Protein AF-A0AAV7T4M0-F1 (afdb_monomer_lite)

Sequence (212 aa):
MSLTGSQTGDFDLVQLDTYTVKQLRGFCRALRVPTQGASRKEDFQVALRAWAEAHLEDDEEEEPGNGTSEEFSLSVDGVTTAIVPPSRPGSSVSMQSLTAEERREEREFQLQMAKLKIEAQQEERRAEREAKQAEAERAAKQIEAERTAKQIQAEAERAAKQAEAERAAKQVEAERALAEKKLLLAHELSLKELEIKARQSESSNNGGSIQT

Foldseek 3Di:
DDPPDPPPPPPPLVVLVVDDQVVLVVVCVVLVQDQVPPDDSVSSNVSVVVSCVVPVVPPPDDDPDDDDDDDPPDDDDDDDDDDDDPDDDDDPPPPPPPDPVNVVVVVVVVVVVVVVVVVVVVVVVVVVVVVVVVVVVVVVVVVVVVVVVVVVVVVVVVVVVVVVVVVVVVVVVVVVVVVVVVVVVVVVVVVVVVVVVVVVVVVVVVVPPPDD

Organism: Pleurodeles waltl (NCBI:txid8319)

pLDDT: mean 78.82, std 19.96, range [33.22, 98.12]

Structure (mmCIF, N/CA/C/O backbone):
data_AF-A0AAV7T4M0-F1
#
_entry.id   AF-A0AAV7T4M0-F1
#
loop_
_atom_site.group_PDB
_atom_site.id
_atom_site.type_symbol
_atom_site.label_atom_id
_atom_site.label_alt_id
_atom_site.label_comp_id
_atom_site.label_asym_id
_atom_site.label_entity_id
_atom_site.label_seq_id
_atom_site.pdbx_PDB_ins_code
_atom_site.Cartn_x
_atom_site.Cartn_y
_atom_site.Cartn_z
_atom_site.occupancy
_atom_site.B_iso_or_equiv
_atom_site.auth_seq_id
_atom_site.auth_comp_id
_atom_site.auth_asym_id
_atom_site.auth_atom_id
_atom_site.pdbx_PDB_model_num
ATOM 1 N N . MET A 1 1 ? -18.179 2.074 -33.645 1.00 35.22 1 MET A N 1
ATOM 2 C CA . MET A 1 1 ? -17.075 2.609 -32.820 1.00 35.22 1 MET A CA 1
ATOM 3 C C . MET A 1 1 ? -15.837 1.801 -33.150 1.00 35.22 1 MET A C 1
ATOM 5 O O . MET A 1 1 ? -15.688 0.695 -32.649 1.00 35.22 1 MET A O 1
ATOM 9 N N . SER A 1 2 ? -15.034 2.305 -34.081 1.00 33.22 2 SER A N 1
ATOM 10 C CA . SER A 1 2 ? -13.808 1.651 -34.536 1.00 33.22 2 SER A CA 1
ATOM 11 C C . SER A 1 2 ? -12.652 2.185 -33.700 1.00 33.22 2 SER A C 1
ATOM 13 O O . SER A 1 2 ? -12.367 3.377 -33.747 1.00 33.22 2 SER A O 1
ATOM 15 N N . LEU A 1 3 ? -12.033 1.321 -32.897 1.00 35.25 3 LEU A N 1
ATOM 16 C CA . LEU A 1 3 ? -10.793 1.617 -32.183 1.00 35.25 3 LEU A CA 1
ATOM 17 C C . LEU A 1 3 ? -9.643 1.024 -32.997 1.00 35.25 3 LEU A C 1
ATOM 19 O O . LEU A 1 3 ? -9.209 -0.096 -32.753 1.00 35.25 3 LEU A O 1
ATOM 23 N N . THR A 1 4 ? -9.187 1.764 -34.003 1.00 47.88 4 THR A N 1
ATOM 24 C CA . THR A 1 4 ? -7.896 1.531 -34.657 1.00 47.88 4 THR A CA 1
ATOM 25 C C . THR A 1 4 ? -6.864 2.384 -33.934 1.00 47.88 4 THR A C 1
ATOM 27 O O . THR A 1 4 ? -6.581 3.513 -34.326 1.00 47.88 4 THR A O 1
ATOM 30 N N . GLY A 1 5 ? -6.372 1.866 -32.815 1.00 36.47 5 GLY A N 1
ATOM 31 C CA . GLY A 1 5 ? -5.201 2.391 -32.131 1.00 36.47 5 GLY A CA 1
ATOM 32 C C . GLY A 1 5 ? -4.206 1.254 -32.010 1.00 36.47 5 GLY A C 1
ATOM 33 O O . GLY A 1 5 ? -4.361 0.408 -31.133 1.00 36.47 5 GLY A O 1
ATOM 34 N N . SER A 1 6 ? -3.231 1.214 -32.917 1.00 43.06 6 SER A N 1
ATOM 35 C CA . SER A 1 6 ? -2.035 0.381 -32.802 1.00 43.06 6 SER A CA 1
ATOM 36 C C . SER A 1 6 ? -1.255 0.832 -31.572 1.00 43.06 6 SER A C 1
ATOM 38 O O . SER A 1 6 ? -0.371 1.678 -31.645 1.00 43.06 6 SER A O 1
ATOM 40 N N . GLN A 1 7 ? -1.648 0.309 -30.419 1.00 42.09 7 GLN A N 1
ATOM 41 C CA . GLN A 1 7 ? -0.919 0.418 -29.170 1.00 42.09 7 GLN A CA 1
ATOM 42 C C . GLN A 1 7 ? -0.436 -0.988 -28.824 1.00 42.09 7 GLN A C 1
ATOM 44 O O . GLN A 1 7 ? -0.859 -1.598 -27.848 1.00 42.09 7 GLN A O 1
ATOM 49 N N . THR A 1 8 ? 0.444 -1.526 -29.666 1.00 44.22 8 THR A N 1
ATOM 50 C CA . THR A 1 8 ? 1.374 -2.589 -29.277 1.00 44.22 8 THR A CA 1
ATOM 51 C C . THR A 1 8 ? 2.427 -1.949 -28.374 1.00 44.22 8 THR A C 1
ATOM 53 O O . THR A 1 8 ? 3.575 -1.767 -28.761 1.00 44.22 8 THR A O 1
ATOM 56 N N . GLY A 1 9 ? 1.993 -1.477 -27.201 1.00 45.03 9 GLY A N 1
ATOM 57 C CA . GLY A 1 9 ? 2.916 -1.251 -26.098 1.00 45.03 9 GLY A CA 1
ATOM 58 C C . GLY A 1 9 ? 3.471 -2.612 -25.711 1.00 45.03 9 GLY A C 1
ATOM 59 O O . GLY A 1 9 ? 2.688 -3.563 -25.658 1.00 45.03 9 GLY A O 1
ATOM 60 N N . ASP A 1 10 ? 4.790 -2.686 -25.528 1.00 49.88 10 ASP A N 1
ATOM 61 C CA . ASP A 1 10 ? 5.530 -3.877 -25.107 1.00 49.88 10 ASP A CA 1
ATOM 62 C C . ASP A 1 10 ? 4.682 -4.729 -24.161 1.00 49.88 10 ASP A C 1
ATOM 64 O O . ASP A 1 10 ? 4.385 -4.347 -23.024 1.00 49.88 10 ASP A O 1
ATOM 68 N N . PHE A 1 11 ? 4.199 -5.854 -24.686 1.00 57.28 11 PHE A N 1
ATOM 69 C CA . PHE A 1 11 ? 3.394 -6.791 -23.928 1.00 57.28 11 PHE A CA 1
ATOM 70 C C . PHE A 1 11 ? 4.342 -7.571 -23.028 1.00 57.28 11 PHE A C 1
ATOM 72 O O . PHE A 1 11 ? 4.863 -8.621 -23.394 1.00 57.28 11 PHE A O 1
ATOM 79 N N . ASP A 1 12 ? 4.615 -6.997 -21.862 1.00 65.00 12 ASP A N 1
ATOM 80 C CA . ASP A 1 12 ? 5.585 -7.543 -20.931 1.00 65.00 12 ASP A CA 1
ATOM 81 C C . ASP A 1 12 ? 4.972 -8.752 -20.206 1.00 65.00 12 ASP A C 1
ATOM 83 O O . ASP A 1 12 ? 4.185 -8.621 -19.259 1.00 65.00 12 ASP A O 1
ATOM 87 N N . LEU A 1 13 ? 5.305 -9.956 -20.683 1.00 64.31 13 LEU A N 1
ATOM 88 C CA . LEU A 1 13 ? 4.818 -11.243 -20.157 1.00 64.31 13 LEU A CA 1
ATOM 89 C C . LEU A 1 13 ? 5.116 -11.425 -18.658 1.00 64.31 13 LEU A C 1
ATOM 91 O O . LEU A 1 13 ? 4.448 -12.205 -17.974 1.00 64.31 13 LEU A O 1
ATOM 95 N N . VAL A 1 14 ? 6.082 -10.665 -18.136 1.00 63.12 14 VAL A N 1
ATOM 96 C CA . VAL A 1 14 ? 6.500 -10.650 -16.729 1.00 63.12 14 VAL A CA 1
ATOM 97 C C . VAL A 1 14 ? 5.461 -9.970 -15.822 1.00 63.12 14 VAL A C 1
ATOM 99 O O . VAL A 1 14 ? 5.405 -10.259 -14.630 1.00 63.12 14 VAL A O 1
ATOM 102 N N . GLN A 1 15 ? 4.582 -9.116 -16.362 1.00 78.44 15 GLN A N 1
ATOM 103 C CA . GLN A 1 15 ? 3.611 -8.341 -15.575 1.00 78.44 15 GLN A CA 1
ATOM 104 C C . GLN A 1 15 ? 2.153 -8.796 -15.729 1.00 78.44 15 GLN A C 1
ATOM 106 O O . GLN A 1 15 ? 1.236 -8.057 -15.376 1.00 78.44 15 GLN A O 1
ATOM 111 N N . LEU A 1 16 ? 1.889 -10.019 -16.199 1.00 80.88 16 LEU A N 1
ATOM 112 C CA . LEU A 1 16 ? 0.518 -10.532 -16.366 1.00 80.88 16 LEU A CA 1
ATOM 113 C C . LEU A 1 16 ? -0.344 -10.440 -15.085 1.00 80.88 16 LEU A C 1
ATOM 115 O O . LEU A 1 16 ? -1.573 -10.354 -15.166 1.00 80.88 16 LEU A O 1
ATOM 119 N N . ASP A 1 17 ? 0.281 -10.411 -13.906 1.00 83.00 17 ASP A N 1
ATOM 120 C CA . ASP A 1 17 ? -0.376 -10.297 -12.598 1.00 83.00 17 ASP A CA 1
ATOM 121 C C . ASP A 1 17 ? -0.909 -8.902 -12.268 1.00 83.00 17 ASP A C 1
ATOM 123 O O . ASP A 1 17 ? -1.800 -8.775 -11.424 1.00 83.00 17 ASP A O 1
ATOM 127 N N . THR A 1 18 ? -0.458 -7.851 -12.947 1.00 87.19 18 THR A N 1
ATOM 128 C CA . THR A 1 18 ? -0.942 -6.481 -12.704 1.00 87.19 18 THR A CA 1
ATOM 129 C C . THR A 1 18 ? -2.200 -6.158 -13.513 1.00 87.19 18 THR A C 1
ATOM 131 O O . THR A 1 18 ? -2.959 -5.255 -13.155 1.00 87.19 18 THR A O 1
ATOM 134 N N . TYR A 1 19 ? -2.482 -6.937 -14.561 1.00 86.69 19 TYR A N 1
ATOM 135 C CA . TYR A 1 19 ? -3.609 -6.705 -15.457 1.00 86.69 19 TYR A CA 1
ATOM 136 C C . TYR A 1 19 ? -4.940 -7.221 -14.901 1.00 86.69 19 TYR A C 1
ATOM 138 O O . TYR A 1 19 ? -5.046 -8.255 -14.236 1.00 86.69 19 TYR A O 1
ATOM 146 N N . THR A 1 20 ? -6.009 -6.493 -15.217 1.00 91.06 20 THR A N 1
ATOM 147 C CA . THR A 1 20 ? -7.384 -6.906 -14.913 1.00 91.06 20 THR A CA 1
ATOM 148 C C . THR A 1 20 ? -7.868 -7.986 -15.885 1.00 91.06 20 THR A C 1
ATOM 150 O O . THR A 1 20 ? -7.432 -8.051 -17.033 1.00 91.06 20 THR A O 1
ATOM 153 N N . VAL A 1 21 ? -8.868 -8.781 -15.482 1.00 89.75 21 VAL A N 1
ATOM 154 C CA . VAL A 1 21 ? -9.499 -9.804 -16.348 1.00 89.75 21 VAL A CA 1
ATOM 155 C C . VAL A 1 21 ? -10.004 -9.210 -17.672 1.00 89.75 21 VAL A C 1
ATOM 157 O O . VAL A 1 21 ? -9.933 -9.852 -18.717 1.00 89.75 21 VAL A O 1
ATOM 160 N N . LYS A 1 22 ? -10.495 -7.963 -17.656 1.00 89.75 22 LYS A N 1
ATOM 161 C CA . LYS A 1 22 ? -10.980 -7.270 -18.858 1.00 89.75 22 LYS A CA 1
ATOM 162 C C . LYS A 1 22 ? -9.843 -6.947 -19.834 1.00 89.75 22 LYS A C 1
ATOM 164 O O . LYS A 1 22 ? -10.037 -7.101 -21.037 1.00 89.75 22 LYS A O 1
ATOM 169 N N . GLN A 1 23 ? -8.687 -6.525 -19.319 1.00 89.69 23 GLN A N 1
ATOM 170 C CA . GLN A 1 23 ? -7.486 -6.268 -20.119 1.00 89.69 23 GLN A CA 1
ATOM 171 C C . GLN A 1 23 ? -6.925 -7.574 -20.684 1.00 89.69 23 GLN A C 1
ATOM 173 O O . GLN A 1 23 ? -6.764 -7.674 -21.894 1.00 89.69 23 GLN A O 1
ATOM 178 N N . LEU A 1 24 ? -6.754 -8.601 -19.844 1.00 91.81 24 LEU A N 1
ATOM 179 C CA . LEU A 1 24 ? -6.282 -9.928 -20.264 1.00 91.81 24 LEU A CA 1
ATOM 180 C C . LEU A 1 24 ? -7.163 -10.529 -21.366 1.00 91.81 24 LEU A C 1
ATOM 182 O O . LEU A 1 24 ? -6.665 -10.967 -22.396 1.00 91.81 24 LEU A O 1
ATOM 186 N N . ARG A 1 25 ? -8.489 -10.443 -21.222 1.00 90.44 25 ARG A N 1
ATOM 187 C CA . ARG A 1 25 ? -9.432 -10.862 -22.269 1.00 90.44 25 ARG A CA 1
ATOM 188 C C . ARG A 1 25 ? -9.287 -10.047 -23.558 1.00 90.44 25 ARG A C 1
ATOM 190 O O . ARG A 1 25 ? -9.494 -10.587 -24.642 1.00 90.44 25 ARG A O 1
ATOM 197 N N . GLY A 1 26 ? -8.985 -8.753 -23.450 1.00 91.19 26 GLY A N 1
ATOM 198 C CA . GLY A 1 26 ? -8.688 -7.892 -24.595 1.00 91.19 26 GLY A CA 1
ATOM 199 C C . GLY A 1 26 ? -7.449 -8.370 -25.352 1.00 91.19 26 GLY A C 1
ATOM 200 O O . GLY A 1 26 ? -7.520 -8.541 -26.567 1.00 91.19 26 GLY A O 1
ATOM 201 N N . PHE A 1 27 ? -6.373 -8.682 -24.628 1.00 89.19 27 PHE A N 1
ATOM 202 C CA . PHE A 1 27 ? -5.142 -9.229 -25.199 1.00 89.19 27 PHE A CA 1
ATOM 203 C C . PHE A 1 27 ? -5.364 -10.590 -25.860 1.00 89.19 27 PHE A C 1
ATOM 205 O O . PHE A 1 27 ? -5.010 -10.755 -27.022 1.00 89.19 27 PHE A O 1
ATOM 212 N N . CYS A 1 28 ? -6.057 -11.521 -25.196 1.00 90.75 28 CYS A N 1
ATOM 213 C CA . CYS A 1 28 ? -6.395 -12.815 -25.794 1.00 90.75 28 CYS A CA 1
ATOM 214 C C . CYS A 1 28 ? -7.164 -12.667 -27.116 1.00 90.75 28 CYS A C 1
ATOM 216 O O . CYS A 1 28 ? -6.919 -13.415 -28.054 1.00 90.75 28 CYS A O 1
ATOM 218 N N . ARG A 1 29 ? -8.074 -11.689 -27.234 1.00 89.25 29 ARG A N 1
ATOM 219 C CA . ARG A 1 29 ? -8.778 -11.435 -28.504 1.00 89.25 29 ARG A CA 1
ATOM 220 C C . ARG A 1 29 ? -7.875 -10.830 -29.568 1.00 89.25 29 ARG A C 1
ATOM 222 O O . ARG A 1 29 ? -7.981 -11.230 -30.722 1.00 89.25 29 ARG A O 1
ATOM 229 N N . ALA A 1 30 ? -7.036 -9.866 -29.191 1.00 88.31 30 ALA A N 1
ATOM 230 C CA . ALA A 1 30 ? -6.116 -9.210 -30.116 1.00 88.31 30 ALA A CA 1
ATOM 231 C C . ALA A 1 30 ? -5.127 -10.218 -30.720 1.00 88.31 30 ALA A C 1
ATOM 233 O O . ALA A 1 30 ?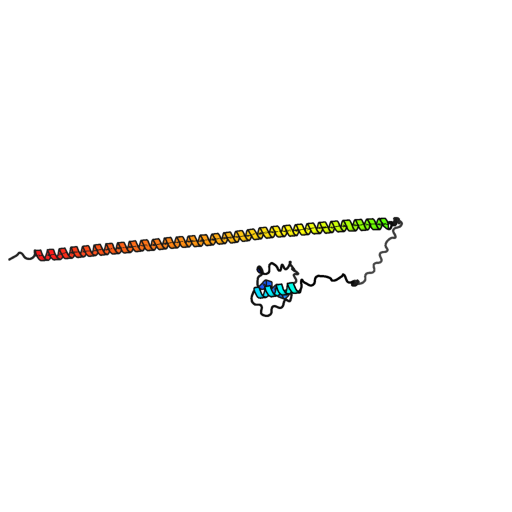 -4.921 -10.226 -31.928 1.00 88.31 30 ALA A O 1
ATOM 234 N N . LEU A 1 31 ? -4.613 -11.121 -29.886 1.00 87.19 31 LEU A N 1
ATOM 235 C CA . LEU A 1 31 ? -3.647 -12.158 -30.248 1.00 87.19 31 LEU A CA 1
ATOM 236 C C . LEU A 1 31 ? -4.304 -13.461 -30.742 1.00 87.19 31 LEU A C 1
ATOM 238 O O . LEU A 1 31 ? -3.618 -14.439 -31.008 1.00 87.19 31 LEU A O 1
ATOM 242 N N . ARG A 1 32 ? -5.641 -13.494 -30.859 1.00 90.81 32 ARG A N 1
ATOM 243 C CA . ARG A 1 32 ? -6.433 -14.687 -31.229 1.00 90.81 32 ARG A CA 1
ATOM 244 C C . ARG A 1 32 ? -6.106 -15.940 -30.393 1.00 90.81 32 ARG A C 1
ATOM 246 O O . ARG A 1 32 ? -6.217 -17.061 -30.883 1.00 90.81 32 ARG A O 1
ATOM 253 N N . VAL A 1 33 ? -5.776 -15.757 -29.116 1.00 90.06 33 VAL A N 1
ATOM 254 C CA . VAL A 1 33 ? -5.508 -16.850 -28.173 1.00 90.06 33 VAL A CA 1
ATOM 255 C C . VAL A 1 33 ? -6.812 -17.589 -27.853 1.00 90.06 33 VAL A C 1
ATOM 257 O O . VAL A 1 33 ? -7.799 -16.948 -27.469 1.00 90.06 33 VAL A O 1
ATOM 260 N N . PRO A 1 34 ? -6.857 -18.927 -27.972 1.00 87.25 34 PRO A N 1
ATOM 261 C CA . PRO A 1 34 ? -8.032 -19.705 -27.608 1.00 87.25 34 PRO A CA 1
ATOM 262 C C . PRO A 1 34 ? -8.224 -19.718 -26.084 1.00 87.25 34 PRO A C 1
ATOM 264 O O . PRO A 1 34 ? -7.389 -20.219 -25.341 1.00 87.25 34 PRO A O 1
ATOM 267 N N . THR A 1 35 ? -9.355 -19.189 -25.607 1.00 86.25 35 THR A N 1
ATOM 268 C CA . THR A 1 35 ? -9.687 -19.120 -24.168 1.00 86.25 35 THR A CA 1
ATOM 269 C C . THR A 1 35 ? -11.008 -19.824 -23.834 1.00 86.25 35 THR A C 1
ATOM 271 O O . THR A 1 35 ? -11.792 -19.320 -23.024 1.00 86.25 35 THR A O 1
ATOM 274 N N . GLN A 1 36 ? -11.337 -20.935 -24.506 1.00 82.81 36 GLN A N 1
ATOM 275 C CA . GLN A 1 36 ? -12.607 -21.636 -24.270 1.00 82.81 36 GLN A CA 1
ATOM 276 C C . GLN A 1 36 ? -12.736 -22.045 -22.794 1.00 82.81 36 GLN A C 1
ATOM 278 O O . GLN A 1 36 ? -11.901 -22.765 -22.264 1.00 82.81 36 GLN A O 1
ATOM 283 N N . GLY A 1 37 ? -13.786 -21.558 -22.125 1.00 80.00 37 GLY A N 1
ATOM 284 C CA . GLY A 1 37 ? -14.061 -21.849 -20.712 1.00 80.00 37 GLY A CA 1
ATOM 285 C C . GLY A 1 37 ? -13.323 -20.972 -19.691 1.00 80.00 37 GLY A C 1
ATOM 286 O O . GLY A 1 37 ? -13.651 -21.039 -18.507 1.00 80.00 37 GLY A O 1
ATOM 287 N N . ALA A 1 38 ? -12.401 -20.103 -20.120 1.00 84.62 38 ALA A N 1
ATOM 288 C CA . ALA A 1 38 ? -11.661 -19.225 -19.216 1.00 84.62 38 ALA A CA 1
ATOM 289 C C . ALA A 1 38 ? -12.601 -18.220 -18.534 1.00 84.62 38 ALA A C 1
ATOM 291 O O . ALA A 1 38 ? -13.220 -17.366 -19.182 1.00 84.62 38 ALA A O 1
ATOM 292 N N . SER A 1 39 ? -12.709 -18.323 -17.213 1.00 86.19 39 SER A N 1
ATOM 293 C CA . SER A 1 39 ? -13.590 -17.469 -16.404 1.00 86.19 39 SER A CA 1
ATOM 294 C C . SER A 1 39 ? -12.821 -16.722 -15.324 1.00 86.19 39 SER A C 1
ATOM 296 O O . SER A 1 39 ? -13.243 -15.641 -14.907 1.00 86.19 39 SER A O 1
ATOM 298 N N . ARG A 1 40 ? -11.689 -17.280 -14.892 1.00 90.00 40 ARG A N 1
ATOM 299 C CA . ARG A 1 40 ? -10.823 -16.717 -13.862 1.00 90.00 40 ARG A CA 1
ATOM 300 C C . ARG A 1 40 ? -9.638 -16.008 -14.495 1.00 90.00 40 ARG A C 1
ATOM 302 O O . ARG A 1 40 ? -9.332 -16.212 -15.666 1.00 90.00 40 ARG A O 1
ATOM 309 N N . LYS A 1 41 ? -8.994 -15.133 -13.728 1.00 91.06 41 LYS A N 1
ATOM 310 C CA . LYS A 1 41 ? -7.852 -14.341 -14.197 1.00 91.06 41 LYS A CA 1
ATOM 311 C C . LYS A 1 41 ? -6.700 -15.250 -14.622 1.00 91.06 41 LYS A C 1
ATOM 313 O O . LYS A 1 41 ? -6.110 -15.037 -15.676 1.00 91.06 41 LYS A O 1
ATOM 318 N N . GLU A 1 42 ? -6.463 -16.277 -13.823 1.00 90.44 42 GLU A N 1
ATOM 319 C CA . GLU A 1 42 ? -5.386 -17.248 -13.959 1.00 90.44 42 GLU A CA 1
ATOM 320 C C . GLU A 1 42 ? -5.512 -18.024 -15.277 1.00 90.44 42 GLU A C 1
ATOM 322 O O . GLU A 1 42 ? -4.520 -18.209 -15.975 1.00 90.44 42 GLU A O 1
ATOM 327 N N . ASP A 1 43 ? -6.738 -18.369 -15.688 1.00 91.75 43 ASP A N 1
ATOM 328 C CA . ASP A 1 43 ? -7.000 -19.064 -16.955 1.00 91.75 43 ASP A CA 1
ATOM 329 C C . ASP A 1 43 ? -6.501 -18.247 -18.162 1.00 91.75 43 ASP A C 1
ATOM 331 O O . ASP A 1 43 ? -5.896 -18.785 -19.089 1.00 91.75 43 ASP A O 1
ATOM 335 N N . PHE A 1 44 ? -6.722 -16.925 -18.148 1.00 90.75 44 PHE A N 1
ATOM 336 C CA . PHE A 1 44 ? -6.259 -16.033 -19.216 1.00 90.75 44 PHE A CA 1
ATOM 337 C C . PHE A 1 44 ? -4.738 -15.862 -19.198 1.00 90.75 44 PHE A C 1
ATOM 339 O O . PHE A 1 44 ? -4.124 -15.792 -20.259 1.00 90.75 44 PHE A O 1
ATOM 346 N N . GLN A 1 45 ? -4.126 -15.804 -18.014 1.00 90.12 45 GLN A N 1
ATOM 347 C CA . GLN A 1 45 ? -2.673 -15.688 -17.879 1.00 90.12 45 GLN A CA 1
ATOM 348 C C . GLN A 1 45 ? -1.958 -16.941 -18.390 1.00 90.12 45 GLN A C 1
ATOM 350 O O . GLN A 1 45 ? -0.990 -16.824 -19.137 1.00 90.12 45 GLN A O 1
ATOM 355 N N . VAL A 1 46 ? -2.462 -18.128 -18.036 1.00 91.00 46 VAL A N 1
ATOM 356 C CA . VAL A 1 46 ? -1.929 -19.412 -18.512 1.00 91.00 46 VAL A CA 1
ATOM 357 C C . VAL A 1 46 ? -2.051 -19.510 -20.031 1.00 91.00 46 VAL A C 1
ATOM 359 O O . VAL A 1 46 ? -1.075 -19.845 -20.695 1.00 91.00 46 VAL A O 1
ATOM 362 N N . ALA A 1 47 ? -3.208 -19.149 -20.595 1.00 90.81 47 ALA A N 1
ATOM 363 C CA . ALA A 1 47 ? -3.408 -19.165 -22.042 1.00 90.81 47 ALA A CA 1
ATOM 364 C C . ALA A 1 47 ? -2.462 -18.198 -22.780 1.00 90.81 47 ALA A C 1
ATOM 366 O O . ALA A 1 47 ? -1.923 -18.546 -23.827 1.00 90.81 47 ALA A O 1
ATOM 367 N N . LEU A 1 48 ? -2.235 -16.996 -22.235 1.00 90.00 48 LEU A N 1
ATOM 368 C CA . LEU A 1 48 ? -1.319 -16.010 -22.821 1.00 90.00 48 LEU A CA 1
ATOM 369 C C . LEU A 1 48 ? 0.146 -16.448 -22.740 1.00 90.00 48 LEU A C 1
ATOM 371 O O . LEU A 1 48 ? 0.879 -16.246 -23.702 1.00 90.00 48 LEU A O 1
ATOM 375 N N . ARG A 1 49 ? 0.566 -17.070 -21.632 1.00 87.25 49 ARG A N 1
ATOM 376 C CA . ARG A 1 49 ? 1.931 -17.593 -21.487 1.00 87.25 49 ARG A CA 1
ATOM 377 C C . ARG A 1 49 ? 2.188 -18.762 -22.438 1.00 87.25 49 ARG A C 1
ATOM 379 O O . ARG A 1 49 ? 3.184 -18.739 -23.145 1.00 87.25 49 ARG A O 1
ATOM 386 N N . ALA A 1 50 ? 1.253 -19.709 -22.520 1.00 87.44 50 ALA A N 1
ATOM 387 C CA . ALA A 1 50 ? 1.348 -20.834 -23.449 1.00 87.44 50 ALA A CA 1
ATOM 388 C C . ALA A 1 50 ? 1.383 -20.375 -24.916 1.00 87.44 50 ALA A C 1
ATOM 390 O O . ALA A 1 50 ? 2.114 -20.932 -25.727 1.00 87.44 50 ALA A O 1
ATOM 391 N N . TRP A 1 51 ? 0.609 -19.340 -25.264 1.00 90.88 51 TRP A N 1
ATOM 392 C CA . TRP A 1 51 ? 0.661 -18.751 -26.601 1.00 90.88 51 TRP A CA 1
ATOM 393 C C . TRP A 1 51 ? 2.014 -18.096 -26.893 1.00 90.88 51 TRP A C 1
ATOM 395 O O . TRP A 1 51 ? 2.542 -18.284 -27.984 1.00 90.88 51 TRP A O 1
ATOM 405 N N . ALA A 1 52 ? 2.568 -17.360 -25.925 1.00 86.44 52 ALA A N 1
ATOM 406 C CA . ALA A 1 52 ? 3.857 -16.699 -26.075 1.00 86.44 52 ALA A CA 1
ATOM 407 C C . ALA A 1 52 ? 5.010 -17.695 -26.218 1.00 86.44 52 ALA A C 1
ATOM 409 O O . ALA A 1 52 ? 5.817 -17.526 -27.118 1.00 86.44 52 ALA A O 1
ATOM 410 N N . GLU A 1 53 ? 5.056 -18.748 -25.398 1.00 83.12 53 GLU A N 1
ATOM 411 C CA . GLU A 1 53 ? 6.056 -19.820 -25.526 1.00 83.12 53 GLU A CA 1
ATOM 412 C C . GLU A 1 53 ? 6.006 -20.457 -26.921 1.00 83.12 53 GLU A C 1
ATOM 414 O O . GLU A 1 53 ? 7.032 -20.575 -27.577 1.00 83.12 53 GLU A O 1
ATOM 419 N N . ALA A 1 54 ? 4.807 -20.746 -27.435 1.00 81.81 54 ALA A N 1
ATOM 420 C CA . ALA A 1 54 ? 4.636 -21.351 -28.755 1.00 81.81 54 ALA A CA 1
ATOM 421 C C . ALA A 1 54 ? 4.979 -20.437 -29.949 1.00 81.81 54 ALA A C 1
ATOM 423 O O . ALA A 1 54 ? 5.006 -20.928 -31.069 1.00 81.81 54 ALA A O 1
ATOM 424 N N . HIS A 1 55 ? 5.159 -19.127 -29.746 1.00 77.25 55 HIS A N 1
ATOM 425 C CA . HIS A 1 55 ? 5.433 -18.163 -30.826 1.00 77.25 55 HIS A CA 1
ATOM 426 C C . HIS A 1 55 ? 6.735 -17.370 -30.623 1.00 77.25 55 HIS A C 1
ATOM 428 O O . HIS A 1 55 ? 7.094 -16.585 -31.494 1.00 77.25 55 HIS A O 1
ATOM 434 N N . LEU A 1 56 ? 7.430 -17.535 -29.490 1.00 68.62 56 LEU A N 1
ATOM 435 C CA . LEU A 1 56 ? 8.760 -16.956 -29.255 1.00 68.62 56 LEU A CA 1
ATOM 436 C C . LEU A 1 56 ? 9.909 -17.907 -29.629 1.00 68.62 56 LEU A C 1
ATOM 438 O O . LEU A 1 56 ? 11.057 -17.475 -29.608 1.00 68.62 56 LEU A O 1
ATOM 442 N N . GLU A 1 57 ? 9.628 -19.172 -29.948 1.00 57.75 57 GLU A N 1
ATOM 443 C CA . GLU A 1 57 ? 10.655 -20.173 -30.282 1.00 57.75 57 GLU A CA 1
ATOM 444 C C . GLU A 1 57 ? 11.026 -20.233 -31.782 1.00 57.75 57 GLU A C 1
ATOM 446 O O . GLU A 1 57 ? 11.936 -20.975 -32.132 1.00 57.75 57 GLU A O 1
ATOM 451 N N . ASP A 1 58 ? 10.408 -19.426 -32.658 1.00 54.44 58 ASP A N 1
ATOM 452 C CA . ASP A 1 58 ? 10.612 -19.493 -34.124 1.00 54.44 58 ASP A CA 1
ATOM 453 C C . ASP A 1 58 ? 11.541 -18.400 -34.716 1.00 54.44 58 ASP A C 1
ATOM 455 O O . ASP A 1 58 ? 11.603 -18.242 -35.932 1.00 54.44 58 ASP A O 1
ATOM 459 N N . ASP A 1 59 ? 12.286 -17.641 -33.902 1.00 50.47 59 ASP A N 1
ATOM 460 C CA . ASP A 1 59 ? 13.177 -16.555 -34.382 1.00 50.47 59 ASP A CA 1
ATOM 461 C C . ASP A 1 59 ? 14.667 -16.969 -34.497 1.00 50.47 59 ASP A C 1
ATOM 463 O O . ASP A 1 59 ? 15.567 -16.133 -34.386 1.00 50.47 59 ASP A O 1
ATOM 467 N N . GLU A 1 60 ? 14.961 -18.256 -34.732 1.00 57.88 60 GLU A N 1
ATOM 468 C CA . GLU A 1 60 ? 16.285 -18.687 -35.211 1.00 57.88 60 GLU A CA 1
ATOM 469 C C . GLU A 1 60 ? 16.214 -19.200 -36.662 1.00 57.88 60 GLU A C 1
ATOM 471 O O . GLU A 1 60 ? 15.684 -20.268 -36.950 1.00 57.88 60 GLU A O 1
ATOM 476 N N . GLU A 1 61 ? 16.831 -18.411 -37.548 1.00 56.09 61 GLU A N 1
ATOM 477 C CA . GLU A 1 61 ? 17.233 -18.718 -38.930 1.00 56.09 61 GLU A CA 1
ATOM 478 C C . GLU A 1 61 ? 16.150 -18.741 -40.030 1.00 56.09 61 GLU A C 1
ATOM 480 O O . GLU A 1 61 ? 15.835 -19.781 -40.603 1.00 56.09 61 GLU A O 1
ATOM 485 N N . GLU A 1 62 ? 15.730 -17.557 -40.495 1.00 47.47 62 GLU A N 1
ATOM 486 C CA . GLU A 1 62 ? 15.468 -17.369 -41.931 1.00 47.47 62 GLU A CA 1
ATOM 487 C C . GLU A 1 62 ? 16.479 -16.387 -42.545 1.00 47.47 62 GLU A C 1
ATOM 489 O O . GLU A 1 62 ? 16.456 -15.172 -42.337 1.00 47.47 62 GLU A O 1
ATOM 494 N N . GLU A 1 63 ? 17.403 -16.968 -43.313 1.00 53.97 63 GLU A N 1
ATOM 495 C CA . GLU A 1 63 ? 18.251 -16.322 -44.315 1.00 53.97 63 GLU A CA 1
ATOM 496 C C . GLU A 1 63 ? 17.473 -15.269 -45.137 1.00 53.97 63 GLU A C 1
ATOM 498 O O . GLU A 1 63 ? 16.336 -15.530 -45.541 1.00 53.97 63 GLU A O 1
ATOM 503 N N . PRO A 1 64 ? 18.064 -14.106 -45.486 1.00 49.66 64 PRO A N 1
ATOM 504 C CA . PRO A 1 64 ? 17.410 -13.119 -46.340 1.00 49.66 64 PRO A CA 1
ATOM 505 C C . PRO A 1 64 ? 17.283 -13.634 -47.785 1.00 49.66 64 PRO A C 1
ATOM 507 O O . PRO A 1 64 ? 18.104 -13.361 -48.666 1.00 49.66 64 PRO A O 1
ATOM 510 N N . GLY A 1 65 ? 16.202 -14.370 -48.029 1.00 43.00 65 GLY A N 1
ATOM 511 C CA . GLY A 1 65 ? 15.717 -14.772 -49.338 1.00 43.00 65 GLY A CA 1
ATOM 512 C C . GLY A 1 65 ? 15.239 -13.568 -50.147 1.00 43.00 65 GLY A C 1
ATOM 513 O O . GLY A 1 65 ? 14.138 -13.062 -49.967 1.00 43.00 65 GLY A O 1
ATOM 514 N N . ASN A 1 66 ? 16.110 -13.124 -51.049 1.00 51.84 66 ASN A N 1
ATOM 515 C CA . ASN A 1 66 ? 15.825 -12.563 -52.371 1.00 51.84 66 ASN A CA 1
ATOM 516 C C . ASN A 1 66 ? 14.326 -12.516 -52.769 1.00 51.84 66 ASN A C 1
ATOM 518 O O . ASN A 1 66 ? 13.732 -13.549 -53.076 1.00 51.84 66 ASN A O 1
ATOM 522 N N . GLY A 1 67 ? 13.738 -11.317 -52.838 1.00 42.59 67 GLY A N 1
ATOM 523 C CA . GLY A 1 67 ? 12.316 -11.142 -53.147 1.00 42.59 67 GLY A CA 1
ATOM 524 C C . GLY A 1 67 ? 11.969 -9.758 -53.687 1.00 42.59 67 GLY A C 1
ATOM 525 O O . GLY A 1 67 ? 11.480 -8.908 -52.959 1.00 42.59 67 GLY A O 1
ATOM 526 N N . THR A 1 68 ? 12.236 -9.577 -54.981 1.00 42.72 68 THR A N 1
ATOM 527 C CA . THR A 1 68 ? 11.440 -8.807 -55.959 1.00 42.72 68 THR A CA 1
ATOM 528 C C . THR A 1 68 ? 11.027 -7.369 -55.630 1.00 42.72 68 THR A C 1
ATOM 530 O O . THR A 1 68 ? 10.081 -7.093 -54.900 1.00 42.72 68 THR A O 1
ATOM 533 N N . SER A 1 69 ? 11.677 -6.459 -56.349 1.00 47.47 69 SER A N 1
ATOM 534 C CA . SER A 1 69 ? 11.186 -5.152 -56.772 1.00 47.47 69 SER A CA 1
ATOM 535 C C . SER A 1 69 ? 9.735 -5.198 -57.279 1.00 47.47 69 SER A C 1
ATOM 537 O O . SER A 1 69 ? 9.475 -5.683 -58.379 1.00 47.47 69 SER A O 1
ATOM 539 N N . GLU A 1 70 ? 8.807 -4.624 -56.511 1.00 42.34 70 GLU A N 1
ATOM 540 C CA . GLU A 1 70 ? 7.526 -4.141 -57.032 1.00 42.34 70 GLU A CA 1
ATOM 541 C C . GLU A 1 70 ? 7.656 -2.659 -57.382 1.00 42.34 70 GLU A C 1
ATOM 543 O O . GLU A 1 70 ? 7.790 -1.771 -56.537 1.00 42.34 70 GLU A O 1
ATOM 548 N N . GLU A 1 71 ? 7.653 -2.414 -58.686 1.00 45.72 71 GLU A N 1
ATOM 549 C CA . GLU A 1 71 ? 7.618 -1.100 -59.297 1.00 45.72 71 GLU A CA 1
ATOM 550 C C . GLU A 1 71 ? 6.231 -0.479 -59.083 1.00 45.72 71 GLU A C 1
ATOM 552 O O . GLU A 1 71 ? 5.255 -0.835 -59.744 1.00 45.72 71 GLU A O 1
ATOM 557 N N . PHE A 1 72 ? 6.129 0.496 -58.179 1.00 37.44 72 PHE A N 1
ATOM 558 C CA . PHE A 1 72 ? 4.962 1.374 -58.128 1.00 37.44 72 PHE A CA 1
ATOM 559 C C . PHE A 1 72 ? 4.988 2.333 -59.325 1.00 37.44 72 PHE A C 1
ATOM 561 O O . PHE A 1 72 ? 5.561 3.421 -59.279 1.00 37.44 72 PHE A O 1
ATOM 568 N N . SER A 1 73 ? 4.325 1.928 -60.408 1.00 46.19 73 SER A N 1
ATOM 569 C CA . SER A 1 73 ? 3.924 2.825 -61.491 1.00 46.19 73 SER A CA 1
ATOM 570 C C . SER A 1 73 ? 2.719 3.659 -61.049 1.00 46.19 73 SER A C 1
ATOM 572 O O . SER A 1 73 ? 1.570 3.250 -61.200 1.00 46.19 73 SER A O 1
ATOM 574 N N . LEU A 1 74 ? 2.973 4.854 -60.512 1.00 41.88 74 LEU A N 1
ATOM 575 C CA . LEU A 1 74 ? 1.954 5.897 -60.383 1.00 41.88 74 LEU A CA 1
ATOM 576 C C . LEU A 1 74 ? 1.814 6.620 -61.729 1.00 41.88 74 LEU A C 1
ATOM 578 O O . LEU A 1 74 ? 2.539 7.566 -62.028 1.00 41.88 74 LEU A O 1
ATOM 582 N N . SER A 1 75 ? 0.867 6.153 -62.544 1.00 45.16 75 SER A N 1
ATOM 583 C CA . SER A 1 75 ? 0.274 6.960 -63.612 1.00 45.16 75 SER A CA 1
ATOM 584 C C . SER A 1 75 ? -0.689 7.957 -62.971 1.00 45.16 75 SER A C 1
ATOM 586 O O . SER A 1 75 ? -1.695 7.558 -62.389 1.00 45.16 75 SER A O 1
ATOM 588 N N . VAL A 1 76 ? -0.368 9.247 -63.063 1.00 49.12 76 VAL A N 1
ATOM 589 C CA . VAL A 1 76 ? -1.329 10.334 -62.861 1.00 49.12 76 VAL A CA 1
ATOM 590 C C . VAL A 1 76 ? -1.423 11.103 -64.165 1.00 49.12 76 VAL A C 1
ATOM 592 O O . VAL A 1 76 ? -0.419 11.480 -64.771 1.00 49.12 76 VAL A O 1
ATOM 595 N N . ASP A 1 77 ? -2.667 11.268 -64.582 1.00 44.72 77 ASP A N 1
ATOM 596 C CA . ASP A 1 77 ? -3.115 11.838 -65.832 1.00 44.72 77 ASP A CA 1
ATOM 597 C C . ASP A 1 77 ? -2.502 13.206 -66.165 1.00 44.72 77 ASP A C 1
ATOM 599 O O . ASP A 1 77 ? -2.505 14.145 -65.372 1.00 44.72 77 ASP A O 1
ATOM 603 N N . GLY A 1 78 ? -2.020 13.287 -67.406 1.00 53.50 78 GLY A N 1
ATOM 604 C CA . GLY A 1 78 ? -2.148 14.418 -68.322 1.00 53.50 78 GLY A CA 1
ATOM 605 C C . GLY A 1 78 ? -2.145 15.836 -67.753 1.00 53.50 78 GLY A C 1
ATOM 606 O O . GLY A 1 78 ? -3.201 16.373 -67.454 1.00 53.50 78 GLY A O 1
ATOM 607 N N . VAL A 1 79 ? -0.990 16.503 -67.838 1.00 44.31 79 VAL A N 1
ATOM 608 C CA . VAL A 1 79 ? -0.854 17.869 -68.380 1.00 44.31 79 VAL A CA 1
ATOM 609 C C . VAL A 1 79 ? 0.554 17.977 -68.973 1.00 44.31 79 VAL A C 1
ATOM 611 O O . VAL A 1 79 ? 1.568 17.967 -68.277 1.00 44.31 79 VAL A O 1
ATOM 614 N N . THR A 1 80 ? 0.622 18.031 -70.300 1.00 47.38 80 THR A N 1
ATOM 615 C CA . THR A 1 80 ? 1.856 18.251 -71.053 1.00 47.38 80 THR A CA 1
ATOM 616 C C . THR A 1 80 ? 2.156 19.746 -71.079 1.00 47.38 80 THR A C 1
ATOM 618 O O . THR A 1 80 ? 1.634 20.468 -71.923 1.00 47.38 80 THR A O 1
ATOM 621 N N . THR A 1 81 ? 3.027 20.210 -70.186 1.00 46.84 81 THR A N 1
ATOM 622 C CA . THR A 1 81 ? 3.692 21.510 -70.347 1.00 46.84 81 THR A CA 1
ATOM 623 C C . THR A 1 81 ? 5.152 21.249 -70.681 1.00 46.84 81 THR A C 1
ATOM 625 O O . THR A 1 81 ? 5.962 20.929 -69.815 1.00 46.84 81 THR A O 1
ATOM 628 N N . ALA A 1 82 ? 5.477 21.353 -71.969 1.00 48.19 82 ALA A N 1
ATOM 629 C CA . ALA A 1 82 ? 6.842 21.309 -72.465 1.00 48.19 82 ALA A CA 1
ATOM 630 C C . ALA A 1 82 ? 7.607 22.545 -71.964 1.00 48.19 82 ALA A C 1
ATOM 632 O O . ALA A 1 82 ? 7.509 23.626 -72.540 1.00 48.19 82 ALA A O 1
ATOM 633 N N . ILE A 1 83 ? 8.367 22.383 -70.882 1.00 43.72 83 ILE A N 1
ATOM 634 C CA . ILE A 1 83 ? 9.385 23.347 -70.464 1.00 43.72 83 ILE A CA 1
ATOM 635 C C . ILE A 1 83 ? 10.724 22.796 -70.941 1.00 43.72 83 ILE A C 1
ATOM 637 O O . ILE A 1 83 ? 11.287 21.875 -70.357 1.00 43.72 83 ILE A O 1
ATOM 641 N N . VAL A 1 84 ? 11.200 23.354 -72.050 1.00 50.25 84 VAL A N 1
ATOM 642 C CA . VAL A 1 84 ? 12.554 23.155 -72.569 1.00 50.25 84 VAL A CA 1
ATOM 643 C C . VAL A 1 84 ? 13.545 23.666 -71.516 1.00 50.25 84 VAL A C 1
ATOM 645 O O . VAL A 1 84 ? 13.520 24.863 -71.214 1.00 50.25 84 VAL A O 1
ATOM 648 N N . PRO A 1 85 ? 14.424 22.827 -70.939 1.00 55.34 85 PRO A N 1
ATOM 649 C CA . PRO A 1 85 ? 15.500 23.339 -70.105 1.00 55.34 85 PRO A CA 1
ATOM 650 C C . PRO A 1 85 ? 16.519 24.066 -71.000 1.00 55.34 85 PRO A C 1
ATOM 652 O O . PRO A 1 85 ? 16.933 23.510 -72.022 1.00 55.34 85 PRO A O 1
ATOM 655 N N . PRO A 1 86 ? 16.960 25.291 -70.656 1.00 50.75 86 PRO A N 1
ATOM 656 C CA . PRO A 1 86 ? 18.049 25.924 -71.379 1.00 50.75 86 PRO A CA 1
ATOM 657 C C . PRO A 1 86 ? 19.327 25.112 -71.157 1.00 50.75 86 PRO A C 1
ATOM 659 O O . PRO A 1 86 ? 19.768 24.915 -70.022 1.00 50.75 86 PRO A O 1
ATOM 662 N N . SER A 1 87 ? 19.919 24.637 -72.253 1.00 49.12 87 SER A N 1
ATOM 663 C CA . SER A 1 87 ? 21.227 23.991 -72.269 1.00 49.12 87 SER A CA 1
ATOM 664 C C . SER A 1 87 ? 22.250 24.887 -71.574 1.00 49.12 87 SER A C 1
ATOM 666 O O . SER A 1 87 ? 22.624 25.939 -72.092 1.00 49.12 87 SER A O 1
ATOM 668 N N . ARG A 1 88 ? 22.702 24.477 -70.384 1.00 48.56 88 ARG A N 1
ATOM 669 C CA . ARG A 1 88 ? 23.828 25.118 -69.706 1.00 48.56 88 ARG A CA 1
ATOM 670 C C . ARG A 1 88 ? 25.124 24.624 -70.357 1.00 48.56 88 ARG A C 1
ATOM 672 O O . ARG A 1 88 ? 25.378 23.419 -70.333 1.00 48.56 88 ARG A O 1
ATOM 679 N N . PRO A 1 89 ? 25.937 25.515 -70.943 1.00 48.25 89 PRO A N 1
ATOM 680 C CA . PRO A 1 89 ? 27.205 25.142 -71.536 1.00 48.25 89 PRO A CA 1
ATOM 681 C C . PRO A 1 89 ? 28.262 24.987 -70.440 1.00 48.25 89 PRO A C 1
ATOM 683 O O . PRO A 1 89 ? 28.366 25.818 -69.542 1.00 48.25 89 PRO A O 1
ATOM 686 N N . GLY A 1 90 ? 29.071 23.936 -70.557 1.00 53.97 90 GLY A N 1
ATOM 687 C CA . GLY A 1 90 ? 30.435 23.929 -70.038 1.00 53.97 90 GLY A CA 1
ATOM 688 C C . GLY A 1 90 ? 30.583 23.957 -68.519 1.00 53.97 90 GLY A C 1
ATOM 689 O O . GLY A 1 90 ? 31.039 24.939 -67.946 1.00 53.97 90 GLY A O 1
ATOM 690 N N . SER A 1 91 ? 30.345 22.822 -67.873 1.00 43.59 91 SER A N 1
ATOM 691 C CA . SER A 1 91 ? 31.212 22.422 -66.765 1.00 43.59 91 SER A CA 1
ATOM 692 C C . SER A 1 91 ? 31.331 20.907 -66.784 1.00 43.59 91 SER A C 1
ATOM 694 O O . SER A 1 91 ? 30.720 20.185 -66.004 1.00 43.59 91 SER A O 1
ATOM 696 N N . SER A 1 92 ? 32.109 20.422 -67.753 1.00 50.81 92 SER A N 1
ATOM 697 C CA . SER A 1 92 ? 32.819 19.160 -67.595 1.00 50.81 92 SER A CA 1
ATOM 698 C C . SER A 1 92 ? 33.808 19.376 -66.454 1.00 50.81 92 SER A C 1
ATOM 700 O O . SER A 1 92 ? 34.982 19.663 -66.682 1.00 50.81 92 SER A O 1
ATOM 702 N N . VAL A 1 93 ? 33.318 19.305 -65.216 1.00 47.00 93 VAL A N 1
ATOM 703 C CA . VAL A 1 93 ? 34.176 18.968 -64.090 1.00 47.00 93 VAL A CA 1
ATOM 704 C C . VAL A 1 93 ? 34.677 17.580 -64.436 1.00 47.00 93 VAL A C 1
ATOM 706 O O . VAL A 1 93 ? 33.910 16.618 -64.413 1.00 47.00 93 VAL A O 1
ATOM 709 N N . SER A 1 94 ? 35.927 17.509 -64.892 1.00 49.22 94 SER A N 1
ATOM 710 C CA . SER A 1 94 ? 36.629 16.254 -65.091 1.00 49.22 94 SER A CA 1
ATOM 711 C C . SER A 1 94 ? 36.403 15.409 -63.848 1.00 49.22 94 SER A C 1
ATOM 713 O O . SER A 1 94 ? 36.927 15.728 -62.781 1.00 49.22 94 SER A O 1
ATOM 715 N N . MET A 1 95 ? 35.602 14.352 -63.988 1.00 52.38 95 MET A N 1
ATOM 716 C CA . MET A 1 95 ? 35.596 13.261 -63.034 1.00 52.38 95 MET A CA 1
ATOM 717 C C . MET A 1 95 ? 36.991 12.663 -63.121 1.00 52.38 95 MET A C 1
ATOM 719 O O . MET A 1 95 ? 37.276 11.853 -64.001 1.00 52.38 95 MET A O 1
ATOM 723 N N . GLN A 1 96 ? 37.889 13.140 -62.259 1.00 57.09 96 GLN A N 1
ATOM 724 C CA . GLN A 1 96 ? 39.073 12.389 -61.894 1.00 57.09 96 GLN A CA 1
ATOM 725 C C . GLN A 1 96 ? 38.524 11.056 -61.406 1.00 57.09 96 GLN A C 1
ATOM 727 O O . GLN A 1 96 ? 37.881 10.971 -60.362 1.00 57.09 96 GLN A O 1
ATOM 732 N N . SER A 1 97 ? 38.607 10.050 -62.268 1.00 65.25 97 SER A N 1
ATOM 733 C CA . SER A 1 97 ? 38.142 8.713 -61.974 1.00 65.25 97 SER A CA 1
ATOM 734 C C . SER A 1 97 ? 38.951 8.240 -60.780 1.00 65.25 97 SER A C 1
ATOM 736 O O . SER A 1 97 ? 40.119 7.897 -60.956 1.00 65.25 97 SER A O 1
ATOM 738 N N . LEU A 1 98 ? 38.337 8.259 -59.593 1.00 61.72 98 LEU A N 1
ATOM 739 C CA . LEU A 1 98 ? 38.931 7.685 -58.394 1.00 61.72 98 LEU A CA 1
ATOM 740 C C . LEU A 1 98 ? 39.424 6.295 -58.760 1.00 61.72 98 LEU A C 1
ATOM 742 O O . LEU A 1 98 ? 38.681 5.492 -59.361 1.00 61.72 98 LEU A O 1
ATOM 746 N N . THR A 1 99 ? 40.684 6.056 -58.434 1.00 78.31 99 THR A N 1
ATOM 747 C CA . THR A 1 99 ? 41.308 4.752 -58.579 1.00 78.31 99 THR A CA 1
ATOM 748 C C . THR A 1 99 ? 40.499 3.731 -57.772 1.00 78.31 99 THR A C 1
ATOM 750 O O . THR A 1 99 ? 39.734 4.069 -56.864 1.00 78.31 99 THR A O 1
ATOM 753 N N . ALA A 1 100 ? 40.585 2.450 -58.136 1.00 82.00 100 ALA A N 1
ATOM 754 C CA . ALA A 1 100 ? 39.827 1.407 -57.438 1.00 82.00 100 ALA A CA 1
ATOM 755 C C . ALA A 1 100 ? 40.160 1.348 -55.932 1.00 82.00 100 ALA A C 1
ATOM 757 O O . ALA A 1 100 ? 39.318 0.932 -55.135 1.00 82.00 100 ALA A O 1
ATOM 758 N N . GLU A 1 101 ? 41.364 1.795 -55.575 1.00 83.06 101 GLU A N 1
ATOM 759 C CA . GLU A 1 101 ? 41.901 1.856 -54.220 1.00 83.06 101 GLU A CA 1
ATOM 760 C C . GLU A 1 101 ? 41.255 2.984 -53.404 1.00 83.06 101 GLU A C 1
ATOM 762 O O . GLU A 1 101 ? 40.678 2.708 -52.357 1.00 83.06 101 GLU A O 1
ATOM 767 N N . GLU A 1 102 ? 41.162 4.203 -53.943 1.00 87.94 102 GLU A N 1
ATOM 768 C CA . GLU A 1 102 ? 40.475 5.318 -53.266 1.00 87.94 102 GLU A CA 1
ATOM 769 C C . GLU A 1 102 ? 38.984 5.019 -53.014 1.00 87.94 102 GLU A C 1
ATOM 771 O O . GLU A 1 102 ? 38.443 5.331 -51.955 1.00 87.94 102 GLU A O 1
ATOM 776 N N . ARG A 1 103 ? 38.303 4.321 -53.940 1.00 87.62 103 ARG A N 1
ATOM 777 C CA . ARG A 1 103 ? 36.903 3.883 -53.726 1.00 87.62 103 ARG A CA 1
ATOM 778 C C . ARG A 1 103 ? 36.763 2.772 -52.690 1.00 87.62 103 ARG A C 1
ATOM 780 O O . ARG A 1 103 ? 35.646 2.482 -52.252 1.00 87.62 103 ARG A O 1
ATOM 787 N N . ARG A 1 104 ? 37.840 2.046 -52.394 1.00 86.75 104 ARG A N 1
ATOM 788 C CA . ARG A 1 104 ? 37.855 1.033 -51.338 1.00 86.75 104 ARG A CA 1
ATOM 789 C C . ARG A 1 104 ? 38.036 1.713 -49.987 1.00 86.75 104 ARG A C 1
ATOM 791 O O . ARG A 1 104 ? 37.229 1.459 -49.101 1.00 86.75 104 ARG A O 1
ATOM 798 N N . GLU A 1 105 ? 38.991 2.629 -49.882 1.00 91.81 105 GLU A N 1
ATOM 799 C CA . GLU A 1 105 ? 39.228 3.424 -48.673 1.00 91.81 105 GLU A CA 1
ATOM 800 C C . GLU A 1 105 ? 38.001 4.259 -48.289 1.00 91.81 105 GLU A C 1
ATOM 802 O O . GLU A 1 105 ? 37.583 4.255 -47.134 1.00 91.81 105 GLU A O 1
ATOM 807 N N . GLU A 1 106 ? 37.339 4.896 -49.260 1.00 91.19 106 GLU A N 1
ATOM 808 C CA . GLU A 1 106 ? 36.108 5.647 -49.000 1.00 91.19 106 GLU A CA 1
ATOM 809 C C . GLU A 1 106 ? 34.974 4.740 -48.495 1.00 91.19 106 GLU A C 1
ATOM 811 O O . GLU A 1 106 ? 34.239 5.109 -47.580 1.00 91.19 106 GLU A O 1
ATOM 816 N N . ARG A 1 107 ? 34.843 3.521 -49.035 1.00 92.19 107 ARG A N 1
ATOM 817 C CA . ARG A 1 107 ? 33.858 2.543 -48.544 1.00 92.19 107 ARG A CA 1
ATOM 818 C C . ARG A 1 107 ? 34.183 2.059 -47.136 1.00 92.19 107 ARG A C 1
ATOM 820 O O . ARG A 1 107 ? 33.271 1.933 -46.326 1.00 92.19 107 ARG A O 1
ATOM 827 N N . GLU A 1 108 ? 35.452 1.811 -46.836 1.00 94.75 108 GLU A N 1
ATOM 828 C CA . GLU A 1 108 ? 35.897 1.423 -45.496 1.00 94.75 108 GLU A CA 1
ATOM 829 C C . GLU A 1 108 ? 35.640 2.551 -44.484 1.00 94.75 108 GLU A C 1
ATOM 831 O O . GLU A 1 108 ? 35.091 2.297 -43.410 1.00 94.75 108 GLU A O 1
ATOM 836 N N . PHE A 1 109 ? 35.897 3.806 -44.861 1.00 95.62 109 PHE A N 1
ATOM 837 C CA . PHE A 1 109 ? 35.573 4.977 -44.046 1.00 95.62 109 PHE A CA 1
ATOM 838 C C . PHE A 1 109 ? 34.062 5.136 -43.818 1.00 95.62 109 PHE A C 1
ATOM 840 O O . PHE A 1 109 ? 33.618 5.341 -42.687 1.00 95.62 109 PHE A O 1
ATOM 847 N N . GLN A 1 110 ? 33.247 4.984 -44.867 1.00 93.56 110 GLN A N 1
ATOM 848 C CA . GLN A 1 110 ? 31.784 5.028 -44.762 1.00 93.56 110 GLN A CA 1
ATOM 849 C C . GLN A 1 110 ? 31.247 3.919 -43.849 1.00 93.56 110 GLN A C 1
ATOM 851 O O . GLN A 1 110 ? 30.373 4.170 -43.019 1.00 93.56 110 GLN A O 1
ATOM 856 N N . LEU A 1 111 ? 31.796 2.705 -43.950 1.00 95.94 111 LEU A N 1
ATOM 857 C CA . LEU A 1 111 ? 31.446 1.592 -43.066 1.00 95.94 111 LEU A CA 1
ATOM 858 C C . LEU A 1 111 ? 31.838 1.878 -41.614 1.00 95.94 111 LEU A C 1
ATOM 860 O O . LEU A 1 111 ? 31.053 1.608 -40.705 1.00 95.94 111 LEU A O 1
ATOM 864 N N . GLN A 1 112 ? 33.015 2.459 -41.381 1.00 96.31 112 GLN A N 1
ATOM 865 C CA . GLN A 1 112 ? 33.471 2.819 -40.041 1.00 96.31 112 GLN A CA 1
ATOM 866 C C . GLN A 1 112 ? 32.587 3.907 -39.414 1.00 96.31 112 GLN A C 1
ATOM 868 O O . GLN A 1 112 ? 32.183 3.783 -38.256 1.00 96.31 112 GLN A O 1
ATOM 873 N N . MET A 1 113 ? 32.211 4.926 -40.188 1.00 95.94 113 MET A N 1
ATOM 874 C CA . MET A 1 113 ? 31.278 5.968 -39.754 1.00 95.94 113 MET A CA 1
ATOM 875 C C . MET A 1 113 ? 29.874 5.421 -39.489 1.00 95.94 113 MET A C 1
ATOM 877 O O . MET A 1 113 ? 29.250 5.779 -38.489 1.00 95.94 113 MET A O 1
ATOM 881 N N . ALA A 1 114 ? 29.378 4.526 -40.346 1.00 95.31 114 ALA A N 1
ATOM 882 C CA . ALA A 1 114 ? 28.096 3.862 -40.138 1.00 95.31 114 ALA A CA 1
ATOM 883 C C . ALA A 1 114 ? 28.106 3.018 -38.855 1.00 95.31 114 ALA A C 1
ATOM 885 O O . ALA A 1 114 ? 27.161 3.091 -38.069 1.00 95.31 114 ALA A O 1
ATOM 886 N N . LYS A 1 115 ? 29.196 2.285 -38.596 1.00 97.50 115 LYS A N 1
ATOM 887 C CA . LYS A 1 115 ? 29.369 1.491 -37.375 1.00 97.50 115 LYS A CA 1
ATOM 888 C C . LYS A 1 115 ? 29.344 2.365 -36.120 1.00 97.50 115 LYS A C 1
ATOM 890 O O . LYS A 1 115 ? 28.569 2.079 -35.214 1.00 97.50 115 LYS A O 1
ATOM 895 N N . LEU A 1 116 ? 30.113 3.456 -36.104 1.00 96.88 116 LEU A N 1
ATOM 896 C CA . LEU A 1 116 ? 30.128 4.411 -34.987 1.00 96.88 116 LEU A CA 1
ATOM 897 C C . LEU A 1 116 ? 28.746 5.024 -34.735 1.00 96.88 116 LEU A C 1
ATOM 899 O O . LEU A 1 116 ? 28.332 5.188 -33.591 1.00 96.88 116 LEU A O 1
ATOM 903 N N . LYS A 1 117 ? 27.996 5.334 -35.799 1.00 96.06 117 LYS A N 1
ATOM 904 C CA . LYS A 1 117 ? 26.638 5.875 -35.673 1.00 96.06 117 LYS A CA 1
ATOM 905 C C . LYS A 1 117 ? 25.666 4.863 -35.064 1.00 96.06 117 LYS A C 1
ATOM 907 O O . LYS A 1 117 ? 24.839 5.244 -34.239 1.00 96.06 117 LYS A O 1
ATOM 912 N N . ILE A 1 118 ? 25.756 3.594 -35.462 1.00 95.50 118 ILE A N 1
ATOM 913 C CA . ILE A 1 118 ? 24.926 2.520 -34.901 1.00 95.50 118 ILE A CA 1
ATOM 914 C C . ILE A 1 118 ? 25.251 2.318 -33.419 1.00 95.50 118 ILE A C 1
ATOM 916 O O . ILE A 1 118 ? 24.329 2.222 -32.613 1.00 95.50 118 ILE A O 1
ATOM 920 N N . GLU A 1 119 ? 26.533 2.292 -33.060 1.00 95.56 119 GLU A N 1
ATOM 921 C CA . GLU A 1 119 ? 26.989 2.135 -31.676 1.00 95.56 119 GLU A CA 1
ATOM 922 C C . GLU A 1 119 ? 26.487 3.284 -30.791 1.00 95.56 119 GLU A C 1
ATOM 924 O O . GLU A 1 119 ? 25.833 3.036 -29.780 1.00 95.56 119 GLU A O 1
ATOM 929 N N . ALA A 1 120 ? 26.636 4.535 -31.239 1.00 94.06 120 ALA A N 1
ATOM 930 C CA . ALA A 1 120 ? 26.107 5.699 -30.528 1.00 94.06 120 ALA A CA 1
ATOM 931 C C . ALA A 1 120 ? 24.577 5.634 -30.336 1.00 94.06 120 ALA A C 1
ATOM 933 O O . ALA A 1 120 ? 24.067 5.921 -29.255 1.00 94.06 120 ALA A O 1
ATOM 934 N N . GLN A 1 121 ? 23.827 5.198 -31.355 1.00 94.62 121 GLN A N 1
ATOM 935 C CA . GLN A 1 121 ? 22.373 5.015 -31.244 1.00 94.62 121 GLN A CA 1
ATOM 936 C C . GLN A 1 121 ? 21.978 3.857 -30.318 1.00 94.62 121 GLN A C 1
ATOM 938 O O . GLN A 1 121 ? 20.885 3.854 -29.746 1.00 94.62 121 GLN A O 1
ATOM 943 N N . GLN A 1 122 ? 22.810 2.823 -30.206 1.00 93.94 122 GLN A N 1
ATOM 944 C CA . GLN A 1 122 ? 22.583 1.734 -29.260 1.00 93.94 122 GLN A CA 1
ATOM 945 C C . GLN A 1 122 ? 22.839 2.196 -27.826 1.00 93.94 122 GLN A C 1
ATOM 947 O O . GLN A 1 122 ? 22.017 1.903 -26.957 1.00 93.94 122 GLN A O 1
ATOM 952 N N . GLU A 1 123 ? 23.910 2.954 -27.587 1.00 94.94 123 GLU A N 1
ATOM 953 C CA . GLU A 1 123 ? 24.199 3.545 -26.279 1.00 94.94 123 GLU A CA 1
ATOM 954 C C . GLU A 1 123 ? 23.106 4.520 -25.837 1.00 94.94 123 GLU A C 1
ATOM 956 O O . GLU A 1 123 ? 22.624 4.417 -24.711 1.00 94.94 123 GLU A O 1
ATOM 961 N N . GLU A 1 124 ? 22.637 5.399 -26.727 1.00 94.19 124 GLU A N 1
ATOM 962 C CA . GLU A 1 124 ? 21.540 6.326 -26.430 1.00 94.19 124 GLU A CA 1
ATOM 963 C C . GLU A 1 124 ? 20.255 5.576 -26.049 1.00 94.19 124 GLU A C 1
ATOM 965 O O . GLU A 1 124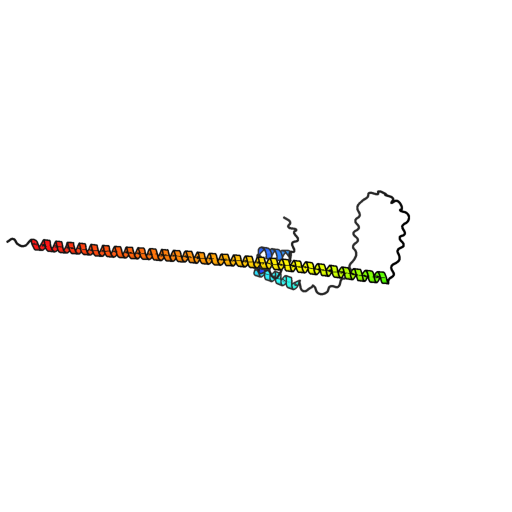 ? 19.652 5.849 -25.009 1.00 94.19 124 GLU A O 1
ATOM 970 N N . ARG A 1 125 ? 19.867 4.558 -26.833 1.00 92.50 125 ARG A N 1
ATOM 971 C CA . ARG A 1 125 ? 18.695 3.721 -26.518 1.00 92.50 125 ARG A CA 1
ATOM 972 C C . ARG A 1 125 ? 18.858 2.962 -25.206 1.00 92.50 125 ARG A C 1
ATOM 974 O O . ARG A 1 125 ? 17.880 2.770 -24.483 1.00 92.50 125 ARG A O 1
ATOM 981 N N . ARG A 1 126 ? 20.069 2.503 -24.894 1.00 92.12 126 ARG A N 1
ATOM 982 C CA . ARG A 1 126 ? 20.357 1.829 -23.627 1.00 92.12 126 ARG A CA 1
ATOM 983 C C . ARG A 1 126 ? 20.217 2.796 -22.454 1.00 92.12 126 ARG A C 1
ATOM 985 O O . ARG A 1 126 ? 19.512 2.469 -21.504 1.00 92.12 126 ARG A O 1
ATOM 992 N N . ALA A 1 127 ? 20.804 3.984 -22.555 1.00 92.62 127 ALA A N 1
ATOM 993 C CA . ALA A 1 127 ? 20.691 5.023 -21.539 1.00 92.62 127 ALA A CA 1
ATOM 994 C C . ALA A 1 127 ? 19.228 5.443 -21.313 1.00 92.62 127 ALA A C 1
ATOM 996 O O . ALA A 1 127 ? 18.797 5.596 -20.171 1.00 92.62 127 ALA A O 1
ATOM 997 N N . GLU A 1 128 ? 18.431 5.561 -22.379 1.00 94.56 128 GLU A N 1
ATOM 998 C CA . GLU A 1 128 ? 17.001 5.866 -22.272 1.00 94.56 128 GLU A CA 1
ATOM 999 C C . GLU A 1 128 ? 16.228 4.759 -21.533 1.00 94.56 128 GLU A C 1
ATOM 1001 O O . GLU A 1 128 ? 15.395 5.049 -20.670 1.00 94.56 128 GLU A O 1
ATOM 1006 N N . ARG A 1 129 ? 16.512 3.484 -21.831 1.00 89.75 129 ARG A N 1
ATOM 1007 C CA . ARG A 1 129 ? 15.903 2.339 -21.131 1.00 89.75 129 ARG A CA 1
ATOM 1008 C C . ARG A 1 129 ? 16.277 2.316 -19.652 1.00 89.75 129 ARG A C 1
ATOM 1010 O O . ARG A 1 129 ? 15.392 2.170 -18.812 1.00 89.75 129 ARG A O 1
ATOM 1017 N N . GLU A 1 130 ? 17.555 2.506 -19.334 1.00 92.81 130 GLU A N 1
ATOM 1018 C CA . GLU A 1 130 ? 18.049 2.555 -17.953 1.00 92.81 130 GLU A CA 1
ATOM 1019 C C . GLU A 1 130 ? 17.409 3.717 -17.174 1.00 92.81 130 GLU A C 1
ATOM 1021 O O . GLU A 1 130 ? 16.973 3.537 -16.035 1.00 92.81 130 GLU A O 1
ATOM 1026 N N . ALA A 1 131 ? 17.257 4.889 -17.800 1.00 91.62 131 ALA A N 1
ATOM 1027 C CA . ALA A 1 131 ? 16.585 6.036 -17.195 1.00 91.62 131 ALA A CA 1
ATOM 1028 C C . ALA A 1 131 ? 15.101 5.758 -16.902 1.00 91.62 131 ALA A C 1
ATOM 1030 O O . ALA A 1 131 ? 14.642 5.999 -15.782 1.00 91.62 131 ALA A O 1
ATOM 1031 N N . LYS A 1 132 ? 14.362 5.198 -17.871 1.00 90.44 132 LYS A N 1
ATOM 1032 C CA . LYS A 1 132 ? 12.950 4.817 -17.689 1.00 90.44 132 LYS A CA 1
ATOM 1033 C C . LYS A 1 132 ? 12.782 3.771 -16.589 1.00 90.44 132 LYS A C 1
ATOM 1035 O O . LYS A 1 132 ? 11.872 3.881 -15.770 1.00 90.44 132 LYS A O 1
ATOM 1040 N N . GLN A 1 133 ? 13.670 2.780 -16.537 1.00 90.50 133 GLN A N 1
ATOM 1041 C CA . GLN A 1 133 ? 13.648 1.752 -15.501 1.00 90.50 133 GLN A CA 1
ATOM 1042 C C . GLN A 1 133 ? 13.899 2.349 -14.110 1.00 90.50 133 GLN A C 1
ATOM 1044 O O . GLN A 1 133 ? 13.168 2.038 -13.169 1.00 90.50 133 GLN A O 1
ATOM 1049 N N . ALA A 1 134 ? 14.877 3.249 -13.978 1.00 91.00 134 ALA A N 1
ATOM 1050 C CA . ALA A 1 134 ? 15.166 3.924 -12.715 1.00 91.00 134 ALA A CA 1
ATOM 1051 C C . ALA A 1 134 ? 13.994 4.800 -12.236 1.00 91.00 134 ALA A C 1
ATOM 1053 O O . ALA A 1 134 ? 13.708 4.865 -11.038 1.00 91.00 134 ALA A O 1
ATOM 1054 N N . GLU A 1 135 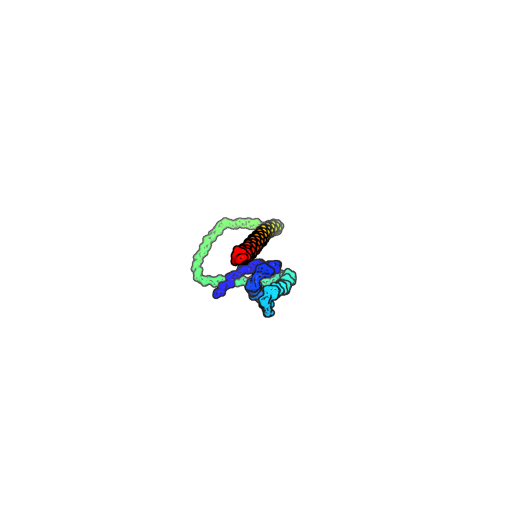? 13.297 5.475 -13.152 1.00 90.31 135 GLU A N 1
ATOM 1055 C CA . GLU A 1 135 ? 12.091 6.241 -12.830 1.00 90.31 135 GLU A CA 1
ATOM 1056 C C . GLU A 1 135 ? 10.946 5.330 -12.364 1.00 90.31 135 GLU A C 1
ATOM 1058 O O . GLU A 1 135 ? 10.338 5.590 -11.321 1.00 90.31 135 GLU A O 1
ATOM 1063 N N . ALA A 1 136 ? 10.710 4.220 -13.069 1.00 86.94 136 ALA A N 1
ATOM 1064 C CA . ALA A 1 136 ? 9.706 3.231 -12.692 1.00 86.94 136 ALA A CA 1
ATOM 1065 C C . ALA A 1 136 ? 9.986 2.617 -11.309 1.00 86.94 136 ALA A C 1
ATOM 1067 O O . ALA A 1 136 ? 9.071 2.482 -10.496 1.00 86.94 136 ALA A O 1
ATOM 1068 N N . GLU A 1 137 ? 11.247 2.302 -10.998 1.00 91.06 137 GLU A N 1
ATOM 1069 C CA . GLU A 1 137 ? 11.638 1.770 -9.690 1.00 91.06 137 GLU A CA 1
ATOM 1070 C C . GLU A 1 137 ? 11.389 2.785 -8.561 1.00 91.06 137 GLU A C 1
ATOM 1072 O O . GLU A 1 137 ? 10.868 2.430 -7.500 1.00 91.06 137 GLU A O 1
ATOM 1077 N N . ARG A 1 138 ? 11.710 4.068 -8.782 1.00 89.69 138 ARG A N 1
ATOM 1078 C CA . ARG A 1 138 ? 11.413 5.135 -7.810 1.00 89.69 138 ARG A CA 1
ATOM 1079 C C . ARG A 1 138 ? 9.912 5.284 -7.581 1.00 89.69 138 ARG A C 1
ATOM 1081 O O . ARG A 1 138 ? 9.487 5.365 -6.428 1.00 89.69 138 ARG A O 1
ATOM 1088 N N . ALA A 1 139 ? 9.119 5.280 -8.651 1.00 89.38 139 ALA A N 1
ATOM 1089 C CA . ALA A 1 139 ? 7.666 5.357 -8.559 1.00 89.38 139 ALA A CA 1
ATOM 1090 C C . ALA A 1 139 ? 7.084 4.154 -7.796 1.00 89.38 139 ALA A C 1
ATOM 1092 O O . ALA A 1 139 ? 6.237 4.329 -6.918 1.00 89.38 139 ALA A O 1
ATOM 1093 N N . ALA A 1 140 ? 7.583 2.942 -8.058 1.00 89.81 140 ALA A N 1
ATOM 1094 C CA . ALA A 1 140 ? 7.164 1.734 -7.352 1.00 89.81 140 ALA A CA 1
ATOM 1095 C C . ALA A 1 140 ? 7.441 1.824 -5.842 1.00 89.81 140 ALA A C 1
ATOM 1097 O O . ALA A 1 140 ? 6.531 1.603 -5.039 1.00 89.81 140 ALA A O 1
ATOM 1098 N N . LYS A 1 141 ? 8.654 2.239 -5.450 1.00 90.56 141 LYS A N 1
ATOM 1099 C CA . LYS A 1 141 ? 9.021 2.440 -4.035 1.00 90.56 141 LYS A CA 1
ATOM 1100 C C . LYS A 1 141 ? 8.135 3.479 -3.348 1.00 90.56 141 LYS A C 1
ATOM 1102 O O . LYS A 1 141 ? 7.749 3.297 -2.195 1.00 90.56 141 LYS A O 1
ATOM 1107 N N . GLN A 1 142 ? 7.782 4.558 -4.044 1.00 90.44 142 GLN A N 1
ATOM 1108 C CA . GLN A 1 142 ? 6.897 5.588 -3.499 1.00 90.44 142 GLN A CA 1
ATOM 1109 C C . GLN A 1 142 ? 5.480 5.053 -3.249 1.00 90.44 142 GLN A C 1
ATOM 1111 O O . GLN A 1 142 ? 4.907 5.306 -2.188 1.00 90.44 142 GLN A O 1
ATOM 1116 N N . ILE A 1 143 ? 4.931 4.278 -4.188 1.00 90.31 143 ILE A N 1
ATOM 1117 C CA . ILE A 1 143 ? 3.611 3.646 -4.041 1.00 90.31 143 ILE A CA 1
ATOM 1118 C C . ILE A 1 143 ? 3.606 2.670 -2.858 1.00 90.31 143 ILE A C 1
ATOM 1120 O O . ILE A 1 143 ? 2.653 2.642 -2.076 1.00 90.31 143 ILE A O 1
ATOM 1124 N N . GLU A 1 144 ? 4.660 1.870 -2.708 1.00 88.94 144 GLU A N 1
ATOM 1125 C CA . GLU A 1 144 ? 4.799 0.930 -1.595 1.00 88.94 144 GLU A CA 1
ATOM 1126 C C . GLU A 1 144 ? 4.881 1.648 -0.239 1.00 88.94 144 GLU A C 1
ATOM 1128 O O . GLU A 1 144 ? 4.188 1.267 0.712 1.00 88.94 144 GLU A O 1
ATOM 1133 N N . ALA A 1 145 ? 5.645 2.742 -0.165 1.00 89.69 145 ALA A N 1
ATOM 1134 C CA . ALA A 1 145 ? 5.728 3.578 1.027 1.00 89.69 145 ALA A CA 1
ATOM 1135 C C . ALA A 1 145 ? 4.363 4.185 1.396 1.00 89.69 145 ALA A C 1
ATOM 1137 O O . ALA A 1 145 ? 3.957 4.139 2.558 1.00 89.69 145 ALA A O 1
ATOM 1138 N N . GLU A 1 146 ? 3.613 4.698 0.416 1.00 91.88 146 GLU A N 1
ATOM 1139 C CA . GLU A 1 146 ? 2.284 5.270 0.653 1.00 91.88 146 GLU A CA 1
ATOM 1140 C C . GLU A 1 146 ? 1.279 4.211 1.136 1.00 91.88 146 GLU A C 1
ATOM 1142 O O . GLU A 1 146 ? 0.496 4.462 2.057 1.00 91.88 146 GLU A O 1
ATOM 1147 N N . ARG A 1 147 ? 1.312 3.004 0.555 1.00 89.44 147 ARG A N 1
ATOM 1148 C CA . ARG A 1 147 ? 0.478 1.875 1.002 1.00 89.44 147 ARG A CA 1
ATOM 1149 C C . ARG A 1 147 ? 0.789 1.486 2.442 1.00 89.44 147 ARG A C 1
ATOM 1151 O O . ARG A 1 147 ? -0.135 1.345 3.242 1.00 89.44 147 ARG A O 1
ATOM 1158 N N . THR A 1 148 ? 2.072 1.372 2.772 1.00 92.00 148 THR A N 1
ATOM 1159 C CA . THR A 1 148 ? 2.531 1.040 4.126 1.00 92.00 148 THR A CA 1
ATOM 1160 C C . THR A 1 148 ? 2.084 2.100 5.133 1.00 92.00 148 THR A C 1
ATOM 1162 O O . THR A 1 148 ? 1.524 1.768 6.177 1.00 92.00 148 THR A O 1
ATOM 1165 N N . ALA A 1 149 ? 2.237 3.385 4.798 1.00 91.56 149 ALA A N 1
ATOM 1166 C CA . ALA A 1 149 ? 1.801 4.486 5.654 1.00 91.56 149 ALA A CA 1
ATOM 1167 C C . ALA A 1 149 ? 0.286 4.449 5.927 1.00 91.56 149 ALA A C 1
ATOM 1169 O O . ALA A 1 149 ? -0.142 4.572 7.077 1.00 91.56 149 ALA A O 1
ATOM 1170 N N . LYS A 1 150 ? -0.530 4.213 4.890 1.00 90.44 150 LYS A N 1
ATOM 1171 C CA . LYS A 1 150 ? -1.989 4.075 5.031 1.00 90.4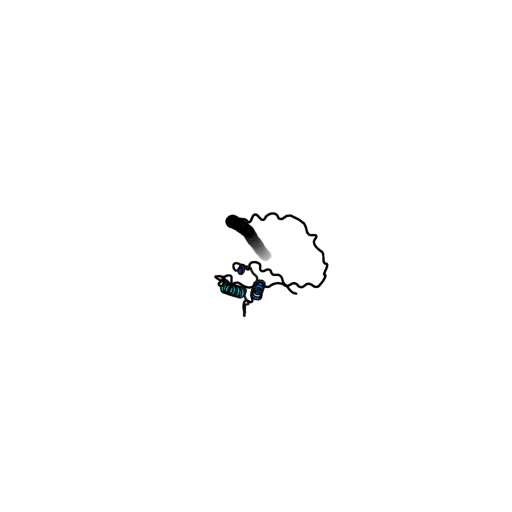4 150 LYS A CA 1
ATOM 1172 C C . LYS A 1 150 ? -2.378 2.899 5.924 1.00 90.44 150 LYS A C 1
ATOM 1174 O O . LYS A 1 150 ? -3.302 3.028 6.726 1.00 90.44 150 LYS A O 1
ATOM 1179 N N . GLN A 1 151 ? -1.684 1.767 5.807 1.00 91.75 151 GLN A N 1
ATOM 1180 C CA . GLN A 1 151 ? -1.948 0.603 6.650 1.00 91.75 151 GLN A CA 1
ATOM 1181 C C . GLN A 1 151 ? -1.653 0.898 8.124 1.00 91.75 151 GLN A C 1
ATOM 1183 O O . GLN A 1 151 ? -2.514 0.662 8.972 1.00 91.75 151 GLN A O 1
ATOM 1188 N N . ILE A 1 152 ? -0.485 1.474 8.419 1.00 93.94 152 ILE A N 1
ATOM 1189 C CA . ILE A 1 152 ? -0.090 1.841 9.787 1.00 93.94 152 ILE A CA 1
ATOM 1190 C C . ILE A 1 152 ? -1.108 2.809 10.400 1.00 93.94 152 ILE A C 1
ATOM 1192 O O . ILE A 1 152 ? -1.535 2.630 11.540 1.00 93.94 152 ILE A O 1
ATOM 1196 N N . GLN A 1 153 ? -1.546 3.813 9.636 1.00 93.44 153 GLN A N 1
ATOM 1197 C CA . GLN A 1 153 ? -2.549 4.769 10.100 1.00 93.44 153 GLN A CA 1
ATOM 1198 C C . GLN A 1 153 ? -3.885 4.087 10.432 1.00 93.44 153 GLN A C 1
ATOM 1200 O O . GLN A 1 153 ? -4.476 4.364 11.476 1.00 93.44 153 GLN A O 1
ATOM 1205 N N . ALA A 1 154 ? -4.351 3.177 9.573 1.00 92.06 154 ALA A N 1
ATOM 1206 C CA . ALA A 1 154 ? -5.600 2.454 9.794 1.00 92.06 154 ALA A CA 1
ATOM 1207 C C . ALA A 1 154 ? -5.536 1.537 11.028 1.00 92.06 154 ALA A C 1
ATOM 1209 O O . ALA A 1 154 ? -6.508 1.435 11.779 1.00 92.06 154 ALA A O 1
ATOM 1210 N N . GLU A 1 155 ? -4.401 0.875 11.260 1.00 93.00 155 GLU A N 1
ATOM 1211 C CA . GLU A 1 155 ? -4.185 0.056 12.456 1.00 93.00 155 GLU A CA 1
ATOM 1212 C C . GLU A 1 155 ? -4.168 0.909 13.730 1.00 93.00 155 GLU A C 1
ATOM 1214 O O . GLU A 1 155 ? -4.850 0.570 14.702 1.00 93.00 155 GLU A O 1
ATOM 1219 N N . ALA A 1 156 ? -3.484 2.056 13.706 1.00 93.19 156 ALA A N 1
ATOM 1220 C CA . ALA A 1 156 ? -3.464 2.996 14.824 1.00 93.19 156 ALA A CA 1
ATOM 1221 C C . ALA A 1 156 ? -4.867 3.533 15.162 1.00 93.19 156 ALA A C 1
ATOM 1223 O O . ALA A 1 156 ? -5.239 3.603 16.334 1.00 93.19 156 ALA A O 1
ATOM 1224 N N . GLU A 1 157 ? -5.679 3.859 14.152 1.00 94.50 157 GLU A N 1
ATOM 1225 C CA . GLU A 1 157 ? -7.054 4.325 14.358 1.00 94.50 157 GLU A CA 1
ATOM 1226 C C . GLU A 1 157 ? -7.938 3.243 14.997 1.00 94.50 157 GLU A C 1
ATOM 1228 O O . GLU A 1 157 ? -8.71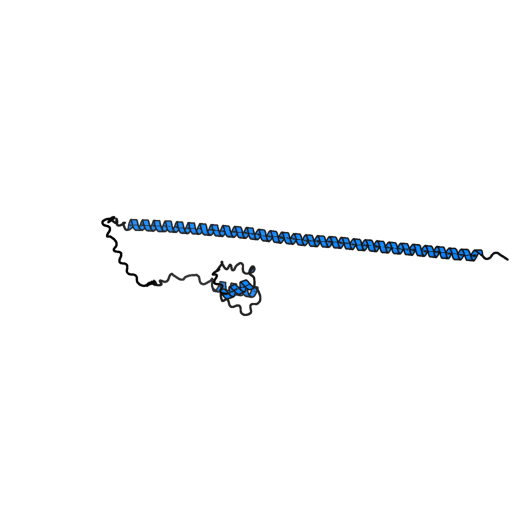0 3.529 15.916 1.00 94.50 157 GLU A O 1
ATOM 1233 N N . ARG A 1 158 ? -7.811 1.983 14.557 1.00 93.62 158 ARG A N 1
ATOM 1234 C CA . ARG A 1 158 ? -8.536 0.861 15.177 1.00 93.62 158 ARG A CA 1
ATOM 1235 C C . ARG A 1 158 ? -8.137 0.673 16.636 1.00 93.62 158 ARG A C 1
ATOM 1237 O O . ARG A 1 158 ? -9.019 0.534 17.480 1.00 93.62 158 ARG A O 1
ATOM 1244 N N . ALA A 1 159 ? -6.839 0.709 16.933 1.00 94.00 159 ALA A N 1
ATOM 1245 C CA . ALA A 1 159 ? -6.339 0.587 18.298 1.00 94.00 159 ALA A CA 1
ATOM 1246 C C . ALA A 1 159 ? -6.859 1.724 19.196 1.00 94.00 159 ALA A C 1
ATOM 1248 O O . ALA A 1 159 ? -7.289 1.475 20.323 1.00 94.00 159 ALA A O 1
ATOM 1249 N N . ALA A 1 160 ? -6.897 2.959 18.685 1.00 94.50 160 ALA A N 1
ATOM 1250 C CA . ALA A 1 160 ? -7.437 4.106 19.411 1.00 94.50 160 ALA A CA 1
ATOM 1251 C C . ALA A 1 160 ? -8.930 3.935 19.737 1.00 94.50 160 ALA A C 1
ATOM 1253 O O . ALA A 1 160 ? -9.324 4.089 20.894 1.00 94.50 160 ALA A O 1
ATOM 1254 N N . LYS A 1 161 ? -9.747 3.541 18.750 1.00 94.56 161 LYS A N 1
ATOM 1255 C CA . LYS A 1 161 ? -11.184 3.277 18.952 1.00 94.56 161 LYS A CA 1
ATOM 1256 C C . LYS A 1 161 ? -11.427 2.148 19.950 1.00 94.56 161 LYS A C 1
ATOM 1258 O O . LYS A 1 161 ? -12.328 2.241 20.778 1.00 94.56 161 LYS A O 1
ATOM 1263 N N . GLN A 1 162 ? -10.618 1.090 19.899 1.00 94.75 162 GLN A N 1
ATOM 1264 C CA . GLN A 1 162 ? -10.717 -0.015 20.849 1.00 94.75 162 GLN A CA 1
ATOM 1265 C C . GLN A 1 162 ? -10.385 0.434 22.278 1.00 94.75 162 GLN A C 1
ATOM 1267 O O . GLN A 1 162 ? -11.119 0.101 23.206 1.00 94.75 162 GLN A O 1
ATOM 1272 N N . ALA A 1 163 ? -9.327 1.228 22.458 1.00 95.25 163 ALA A N 1
ATOM 1273 C CA . ALA A 1 163 ? -8.956 1.765 23.765 1.00 95.25 163 ALA A CA 1
ATOM 1274 C C . ALA A 1 163 ? -10.032 2.707 24.333 1.00 95.25 163 ALA A C 1
ATOM 1276 O O . ALA A 1 163 ? -10.296 2.700 25.536 1.00 95.25 163 ALA A O 1
ATOM 1277 N N . GLU A 1 164 ? -10.667 3.514 23.483 1.00 94.94 164 GLU A N 1
ATOM 1278 C CA . GLU A 1 164 ? -11.790 4.366 23.878 1.00 94.94 164 GLU A CA 1
ATOM 1279 C C . GLU A 1 164 ? -13.003 3.535 24.317 1.00 94.94 164 GLU A C 1
ATOM 1281 O O . GLU A 1 164 ? -13.551 3.775 25.394 1.00 94.94 164 GLU A O 1
ATOM 1286 N N . ALA A 1 165 ? -13.362 2.504 23.548 1.00 94.44 165 ALA A N 1
ATOM 1287 C CA . ALA A 1 165 ? -14.444 1.590 23.902 1.00 94.44 165 ALA A CA 1
ATOM 1288 C C . ALA A 1 165 ? -14.180 0.864 25.233 1.00 94.44 165 ALA A C 1
ATOM 1290 O O . ALA A 1 165 ? -15.082 0.746 26.062 1.00 94.44 165 ALA A O 1
ATOM 1291 N N . GLU A 1 166 ? -12.943 0.424 25.481 1.00 96.12 166 GLU A N 1
ATOM 1292 C CA . GLU A 1 166 ? -12.569 -0.225 26.742 1.00 96.12 166 GLU A CA 1
ATOM 1293 C C . GLU A 1 166 ? -12.672 0.738 27.936 1.00 96.12 166 GLU A C 1
ATOM 1295 O O . GLU A 1 166 ? -13.166 0.362 29.001 1.00 96.12 166 GLU A O 1
ATOM 1300 N N . ARG A 1 167 ? -12.254 2.001 27.768 1.00 94.19 167 ARG A N 1
ATOM 1301 C CA . ARG A 1 167 ? -12.422 3.031 28.807 1.00 94.19 167 ARG A CA 1
ATOM 1302 C C . ARG A 1 167 ? -13.895 3.303 29.096 1.00 94.19 167 ARG A C 1
ATOM 1304 O O . ARG A 1 167 ? -14.269 3.353 30.266 1.00 94.19 167 ARG A O 1
ATOM 1311 N N . ALA A 1 168 ? -14.719 3.432 28.057 1.00 95.12 168 ALA A N 1
ATOM 1312 C CA . ALA A 1 168 ? -16.156 3.635 28.209 1.00 95.12 168 ALA A CA 1
ATOM 1313 C C . ALA A 1 168 ? -16.815 2.455 28.942 1.00 95.12 168 ALA A C 1
ATOM 1315 O O . ALA A 1 168 ? -17.596 2.664 29.869 1.00 95.12 168 ALA A O 1
ATOM 1316 N N . ALA A 1 169 ? -16.446 1.217 28.599 1.00 95.38 169 ALA A N 1
ATOM 1317 C CA . ALA A 1 169 ? -16.950 0.021 29.269 1.00 95.38 169 ALA A CA 1
ATOM 1318 C C . ALA A 1 169 ? -16.600 0.002 30.768 1.00 95.38 169 ALA A C 1
ATOM 1320 O O . ALA A 1 169 ? -17.481 -0.207 31.602 1.00 95.38 169 ALA A O 1
ATOM 1321 N N . LYS A 1 170 ? -15.342 0.302 31.122 1.00 95.38 170 LYS A N 1
ATOM 1322 C CA . LYS A 1 170 ? -14.905 0.393 32.528 1.00 95.38 170 LYS A CA 1
ATOM 1323 C C . LYS A 1 170 ? -15.646 1.483 33.300 1.00 95.38 170 LYS A C 1
ATOM 1325 O O . LYS A 1 170 ? -15.962 1.292 34.471 1.00 95.38 170 LYS A O 1
ATOM 1330 N N . GLN A 1 171 ? -15.929 2.618 32.663 1.00 95.81 171 GLN A N 1
ATOM 1331 C CA . GLN A 1 171 ? -16.694 3.690 33.296 1.00 95.81 171 GLN A CA 1
ATOM 1332 C C . GLN A 1 171 ? -18.132 3.250 33.595 1.00 95.81 171 GLN A C 1
ATOM 1334 O O . GLN A 1 171 ? -18.600 3.436 34.716 1.00 95.81 171 GLN A O 1
ATOM 1339 N N . VAL A 1 172 ? -18.806 2.614 32.632 1.00 96.75 172 VAL A N 1
ATOM 1340 C CA . VAL A 1 172 ? -20.166 2.082 32.822 1.00 96.75 172 VAL A CA 1
ATOM 1341 C C . VAL A 1 172 ? -20.202 1.050 33.951 1.00 96.75 172 VAL A C 1
ATOM 1343 O O . VAL A 1 172 ? -21.107 1.069 34.785 1.00 96.75 172 VAL A O 1
ATOM 1346 N N . GLU A 1 173 ? -19.208 0.165 34.019 1.00 96.12 173 GLU A N 1
ATOM 1347 C CA . GLU A 1 173 ? -19.099 -0.823 35.094 1.00 96.12 173 GLU A CA 1
ATOM 1348 C C . GLU A 1 173 ? -18.907 -0.160 36.468 1.00 96.12 173 GLU A C 1
ATOM 1350 O O . GLU A 1 173 ? -19.581 -0.523 37.434 1.00 96.12 173 GLU A O 1
ATOM 1355 N N . ALA A 1 174 ? -18.057 0.866 36.554 1.00 95.50 174 ALA A N 1
ATOM 1356 C CA . ALA A 1 174 ? -17.843 1.620 37.786 1.00 95.50 174 ALA A CA 1
ATOM 1357 C C . ALA A 1 174 ? -19.106 2.373 38.242 1.00 95.50 174 ALA A C 1
ATOM 1359 O O . ALA A 1 174 ? -19.436 2.371 39.431 1.00 95.50 174 ALA A O 1
ATOM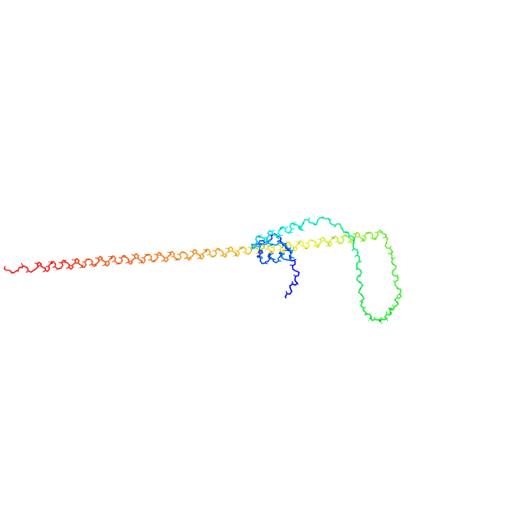 1360 N N . GLU A 1 175 ? -19.838 2.990 37.312 1.00 96.44 175 GLU A N 1
ATOM 1361 C CA . GLU A 1 175 ? -21.109 3.661 37.600 1.00 96.44 175 GLU A CA 1
ATOM 1362 C C . GLU A 1 175 ? -22.160 2.673 38.109 1.00 96.44 175 GLU A C 1
ATOM 1364 O O . GLU A 1 175 ? -22.836 2.946 39.107 1.00 96.44 175 GLU A O 1
ATOM 1369 N N . ARG A 1 176 ? -22.251 1.493 37.485 1.00 96.19 176 ARG A N 1
ATOM 1370 C CA . ARG A 1 176 ? -23.135 0.416 37.933 1.00 96.19 176 ARG A CA 1
ATOM 1371 C C . ARG A 1 176 ? -22.774 -0.059 39.339 1.00 96.19 176 ARG A C 1
ATOM 1373 O O . ARG A 1 176 ? -23.655 -0.126 40.192 1.00 96.19 176 ARG A O 1
ATOM 1380 N N . ALA A 1 177 ? -21.497 -0.325 39.609 1.00 96.81 177 ALA A N 1
ATOM 1381 C CA . ALA A 1 177 ? -21.041 -0.741 40.934 1.00 96.81 177 ALA A CA 1
ATOM 1382 C C . ALA A 1 177 ? -21.358 0.319 42.007 1.00 96.81 177 ALA A C 1
ATOM 1384 O O . ALA A 1 177 ? -21.780 0.003 43.122 1.00 96.81 177 ALA A O 1
ATOM 1385 N N . LEU A 1 178 ? -21.207 1.601 41.666 1.00 97.62 178 LEU A N 1
ATOM 1386 C CA . LEU A 1 178 ? -21.552 2.704 42.557 1.00 97.62 178 LEU A CA 1
ATOM 1387 C C . LEU A 1 178 ? -23.066 2.802 42.796 1.00 97.62 178 LEU A C 1
ATOM 1389 O O . LEU A 1 178 ? -23.488 3.078 43.922 1.00 97.62 178 LEU A O 1
ATOM 1393 N N . ALA A 1 179 ? -23.887 2.557 41.773 1.00 97.56 179 ALA A N 1
ATOM 1394 C CA . ALA A 1 179 ? -25.340 2.500 41.903 1.00 97.56 179 ALA A CA 1
ATOM 1395 C C . ALA A 1 179 ? -25.790 1.329 42.794 1.00 97.56 179 ALA A C 1
ATOM 1397 O O . ALA A 1 179 ? -26.596 1.529 43.703 1.00 97.56 179 ALA A O 1
ATOM 1398 N N . GLU A 1 180 ? -25.216 0.139 42.604 1.00 97.75 180 GLU A N 1
ATOM 1399 C CA . GLU A 1 180 ? -25.489 -1.042 43.433 1.00 97.75 180 GLU A CA 1
ATOM 1400 C C . GLU A 1 180 ? -25.112 -0.793 44.901 1.00 97.75 180 GLU A C 1
ATOM 1402 O O . GLU A 1 180 ? -25.908 -1.056 45.805 1.00 97.75 180 GLU A O 1
ATOM 1407 N N . LYS A 1 181 ? -23.955 -0.170 45.159 1.00 98.12 181 LYS A N 1
ATOM 1408 C CA . LYS A 1 181 ? -23.547 0.211 46.520 1.00 98.12 181 LYS A CA 1
ATOM 1409 C C . LYS A 1 181 ? -24.521 1.199 47.172 1.00 98.12 181 LYS A C 1
ATOM 1411 O O . LYS A 1 181 ? -24.821 1.071 48.358 1.00 98.12 181 LYS A O 1
ATOM 1416 N N . LYS A 1 182 ? -25.019 2.186 46.419 1.00 97.94 182 LYS A N 1
ATOM 1417 C CA . LYS A 1 182 ? -26.027 3.138 46.919 1.00 97.94 182 LYS A CA 1
ATOM 1418 C C . LYS A 1 182 ? -27.339 2.438 47.268 1.00 97.94 182 LYS A C 1
ATOM 1420 O O . LYS A 1 182 ? -27.926 2.752 48.300 1.00 97.94 182 LYS A O 1
ATOM 1425 N N . LEU A 1 183 ? -27.773 1.488 46.439 1.00 98.00 183 LEU A N 1
ATOM 1426 C CA . LEU A 1 183 ? -28.979 0.700 46.685 1.00 98.00 183 LEU A CA 1
ATOM 1427 C C . LEU A 1 183 ? -28.856 -0.122 47.978 1.00 98.00 183 LEU A C 1
ATOM 1429 O O . LEU A 1 183 ? -29.771 -0.112 48.798 1.00 98.00 183 LEU A O 1
ATOM 1433 N N . LEU A 1 184 ? -27.709 -0.777 48.187 1.00 97.88 184 LEU A N 1
ATOM 1434 C CA . LEU A 1 184 ? -27.435 -1.543 49.407 1.00 97.88 184 LEU A CA 1
ATOM 1435 C C . LEU A 1 184 ? -27.474 -0.660 50.659 1.00 97.88 184 LEU A C 1
ATOM 1437 O O . LEU A 1 184 ? -28.151 -1.001 51.626 1.00 97.88 184 LEU A O 1
ATOM 1441 N N . LEU A 1 185 ? -26.826 0.507 50.618 1.00 98.06 185 LEU A N 1
ATOM 1442 C CA . LEU A 1 185 ? -26.870 1.482 51.713 1.00 98.06 185 LEU A CA 1
ATOM 1443 C C . LEU A 1 185 ? -28.299 1.951 52.017 1.00 98.06 185 LEU A C 1
ATOM 1445 O O . LEU A 1 185 ? -28.678 2.049 53.183 1.00 98.06 185 LEU A O 1
ATOM 1449 N N . ALA A 1 186 ? -29.105 2.218 50.987 1.00 97.62 186 ALA A N 1
ATOM 1450 C CA . ALA A 1 186 ? -30.502 2.608 51.168 1.00 97.62 186 ALA A CA 1
ATOM 1451 C C . ALA A 1 186 ? -31.327 1.489 51.827 1.00 97.62 186 ALA A C 1
ATOM 1453 O O . ALA A 1 186 ? -32.122 1.757 52.729 1.00 97.62 186 ALA A O 1
ATOM 1454 N N . HIS A 1 187 ? -31.104 0.237 51.423 1.00 98.06 187 HIS A N 1
ATOM 1455 C CA . HIS A 1 187 ? -31.758 -0.923 52.023 1.00 98.06 187 HIS A CA 1
ATOM 1456 C C . HIS A 1 187 ? -31.368 -1.106 53.500 1.00 98.06 187 HIS A C 1
ATOM 1458 O O . HIS A 1 187 ? -32.241 -1.277 54.349 1.00 98.06 187 HIS A O 1
ATOM 1464 N N . GLU A 1 188 ? -30.079 -0.993 53.836 1.00 97.81 188 GLU A N 1
ATOM 1465 C CA . GLU A 1 188 ? -29.606 -1.059 55.226 1.00 97.81 188 GLU A CA 1
ATOM 1466 C C . GLU A 1 188 ? -30.217 0.036 56.111 1.00 97.81 188 GLU A C 1
ATOM 1468 O O . GLU A 1 188 ? -30.610 -0.231 57.249 1.00 97.81 188 GLU A O 1
ATOM 1473 N N . LEU A 1 189 ? -30.317 1.268 55.604 1.00 97.38 189 LEU A N 1
ATOM 1474 C CA . LEU A 1 189 ? -30.950 2.370 56.331 1.00 97.38 189 LEU A CA 1
ATOM 1475 C C . LEU A 1 189 ? -32.443 2.111 56.558 1.00 97.38 189 LEU A C 1
ATOM 1477 O O . LEU A 1 189 ? -32.928 2.301 57.672 1.00 97.38 189 LEU A O 1
ATOM 1481 N N . SER A 1 190 ? -33.150 1.607 55.544 1.00 97.00 190 SER A N 1
ATOM 1482 C CA . SER A 1 190 ? -34.568 1.254 55.664 1.00 97.00 190 SER A CA 1
ATOM 1483 C C . SER A 1 190 ? -34.810 0.171 56.724 1.00 97.00 190 SER A C 1
ATOM 1485 O O . SER A 1 190 ? -35.732 0.294 57.532 1.00 97.00 190 SER A O 1
ATOM 1487 N N . LEU A 1 191 ? -33.946 -0.848 56.798 1.00 97.12 191 LEU A N 1
ATOM 1488 C CA . LEU A 1 191 ? -34.020 -1.872 57.846 1.00 97.12 191 LEU A CA 1
ATOM 1489 C C . LEU A 1 191 ? -33.813 -1.285 59.248 1.00 97.12 191 LEU A C 1
ATOM 1491 O O . LEU A 1 191 ? -34.563 -1.619 60.165 1.00 97.12 191 LEU A O 1
ATOM 1495 N N . LYS A 1 192 ? -32.847 -0.372 59.417 1.00 97.06 192 LYS A N 1
ATOM 1496 C CA . LYS A 1 192 ? -32.615 0.307 60.704 1.00 97.06 192 LYS A CA 1
ATOM 1497 C C . LYS A 1 192 ? -33.814 1.148 61.138 1.00 97.06 192 LYS A C 1
ATOM 1499 O O . LYS A 1 192 ? -34.156 1.157 62.318 1.00 97.06 192 LYS A O 1
ATOM 1504 N N . GLU A 1 193 ? -34.480 1.833 60.211 1.00 96.12 193 GLU A N 1
ATOM 1505 C CA . GLU A 1 193 ? -35.703 2.580 60.523 1.00 96.12 193 GLU A CA 1
ATOM 1506 C C . GLU A 1 193 ? -36.838 1.666 60.996 1.00 96.12 193 GLU A C 1
ATOM 1508 O O . GLU A 1 193 ? -37.546 2.004 61.947 1.00 96.12 193 GLU A O 1
ATOM 1513 N N . LEU A 1 194 ? -37.011 0.506 60.354 1.00 95.75 194 LEU A N 1
ATOM 1514 C CA . LEU A 1 194 ? -38.006 -0.484 60.770 1.00 95.75 194 LEU A CA 1
ATOM 1515 C C . LEU A 1 194 ? -37.695 -1.049 62.159 1.00 95.75 194 LEU A C 1
ATOM 1517 O O . LEU A 1 194 ? -38.605 -1.171 62.976 1.00 95.75 194 LEU A O 1
ATOM 1521 N N . GLU A 1 195 ? -36.425 -1.326 62.458 1.00 95.50 195 GLU A N 1
ATOM 1522 C CA . GLU A 1 195 ? -36.007 -1.794 63.783 1.00 95.50 195 GLU A CA 1
ATOM 1523 C C . GLU A 1 195 ? -36.298 -0.751 64.874 1.00 95.50 195 GLU A C 1
ATOM 1525 O O . GLU A 1 195 ? -36.833 -1.084 65.934 1.00 95.50 195 GLU A O 1
ATOM 1530 N N . ILE A 1 196 ? -36.014 0.529 64.610 1.00 95.44 196 ILE A N 1
ATOM 1531 C CA . ILE A 1 196 ? -36.332 1.622 65.540 1.00 95.44 196 ILE A CA 1
ATOM 1532 C C . ILE A 1 196 ? -37.846 1.709 65.773 1.00 95.44 196 ILE A C 1
ATOM 1534 O O . ILE A 1 196 ? -38.279 1.806 66.923 1.00 95.44 196 ILE A O 1
ATOM 1538 N N . LYS A 1 197 ? -38.659 1.636 64.709 1.00 94.19 197 LYS A N 1
ATOM 1539 C CA . LYS A 1 197 ? -40.129 1.650 64.814 1.00 94.19 197 LYS A CA 1
ATOM 1540 C C . LYS A 1 197 ? -40.657 0.465 65.627 1.00 94.19 197 LYS A C 1
ATOM 1542 O O . LYS A 1 197 ? -41.543 0.655 66.458 1.00 94.19 197 LYS A O 1
ATOM 1547 N N . ALA A 1 198 ? -40.094 -0.729 65.438 1.00 93.06 198 ALA A N 1
ATOM 1548 C CA . ALA A 1 198 ? -40.462 -1.912 66.212 1.00 93.06 198 ALA A CA 1
ATOM 1549 C C . ALA A 1 198 ? -40.189 -1.705 67.712 1.00 93.06 198 ALA A C 1
ATOM 1551 O O . ALA A 1 198 ? -41.108 -1.829 68.523 1.00 93.06 198 ALA A O 1
ATOM 1552 N N . ARG A 1 199 ? -38.981 -1.254 68.083 1.00 91.62 199 ARG A N 1
ATOM 1553 C CA . ARG A 1 199 ? -38.627 -0.974 69.489 1.00 91.62 199 ARG A CA 1
ATOM 1554 C C . ARG A 1 199 ? -39.510 0.101 70.131 1.00 91.62 199 ARG A C 1
ATOM 1556 O O . ARG A 1 199 ? -39.865 -0.014 71.302 1.00 91.62 199 ARG A O 1
ATOM 1563 N N . GLN A 1 200 ? -39.880 1.143 69.382 1.00 89.31 200 GLN A N 1
ATOM 1564 C CA . GLN A 1 200 ? -40.805 2.180 69.861 1.00 89.31 200 GLN A CA 1
ATOM 1565 C C . GLN A 1 200 ? -42.216 1.630 70.121 1.00 89.31 200 GLN A C 1
ATOM 1567 O O . GLN A 1 200 ? -42.872 2.039 71.077 1.00 89.31 200 GLN A O 1
ATOM 1572 N N . SER A 1 201 ? -42.685 0.690 69.296 1.00 86.25 201 SER A N 1
ATOM 1573 C CA . SER A 1 201 ? -43.987 0.049 69.508 1.00 86.25 201 SER A CA 1
ATOM 1574 C C . SER A 1 201 ? -43.999 -0.867 70.741 1.00 86.25 201 SER A C 1
ATOM 1576 O O . SER A 1 201 ? -44.976 -0.882 71.489 1.00 86.25 201 SER A O 1
ATOM 1578 N N . GLU A 1 202 ? -42.890 -1.560 71.019 1.00 83.75 202 GLU A N 1
ATOM 1579 C CA . GLU A 1 202 ? -42.733 -2.415 72.203 1.00 83.75 202 GLU A CA 1
ATOM 1580 C C . GLU A 1 202 ? -42.683 -1.601 73.506 1.00 83.75 202 GLU A C 1
ATOM 1582 O O . GLU A 1 202 ? -43.322 -1.969 74.494 1.00 83.75 202 GLU A O 1
ATOM 1587 N N . SER A 1 203 ? -41.984 -0.458 73.516 1.00 76.88 203 SER A N 1
ATOM 1588 C CA . SER A 1 203 ? -41.920 0.406 74.703 1.00 76.88 203 SER A CA 1
ATOM 1589 C C . SER A 1 203 ? -43.260 1.075 75.024 1.00 76.88 203 SER A C 1
ATOM 1591 O O . SER A 1 203 ? -43.599 1.229 76.198 1.00 76.88 203 SER A O 1
ATOM 1593 N N . SER A 1 204 ? -44.054 1.418 74.003 1.00 74.31 204 SER A N 1
ATOM 1594 C CA . SER A 1 204 ? -45.393 1.986 74.186 1.00 74.31 204 SER A CA 1
ATOM 1595 C C . SER A 1 204 ? -46.386 0.996 74.812 1.00 74.31 204 SER A C 1
ATOM 1597 O O . SER A 1 204 ? -47.295 1.429 75.517 1.00 74.31 204 SER A O 1
ATOM 1599 N N . ASN A 1 205 ? -46.227 -0.314 74.591 1.00 64.69 205 ASN A N 1
ATOM 1600 C CA . ASN A 1 205 ? -47.126 -1.339 75.140 1.00 64.69 205 ASN A CA 1
ATOM 1601 C C . ASN A 1 205 ? -46.836 -1.689 76.611 1.00 64.69 205 ASN A C 1
ATOM 1603 O O . ASN A 1 205 ? -47.756 -2.026 77.352 1.00 64.69 205 ASN A O 1
ATOM 1607 N N . ASN A 1 206 ? -45.587 -1.560 77.070 1.00 60.84 206 ASN A N 1
ATOM 1608 C CA . ASN A 1 206 ? -45.217 -1.845 78.464 1.00 60.84 206 ASN A CA 1
ATOM 1609 C C . ASN A 1 206 ? -45.489 -0.684 79.444 1.00 60.84 206 ASN A C 1
ATOM 1611 O O . ASN A 1 206 ? -45.458 -0.892 80.655 1.00 60.84 206 ASN A O 1
ATOM 1615 N N . GLY A 1 207 ? -45.780 0.527 78.956 1.00 57.75 207 GLY A N 1
ATOM 1616 C CA . GLY A 1 207 ? -46.065 1.698 79.800 1.00 57.75 207 GLY A CA 1
ATOM 1617 C C . GLY A 1 207 ? -47.502 1.800 80.336 1.00 57.75 207 GLY A C 1
ATOM 1618 O O . GLY A 1 207 ? -47.771 2.659 81.170 1.00 57.75 207 GLY A O 1
ATOM 1619 N N . GLY A 1 208 ? -48.431 0.954 79.874 1.00 56.31 208 GLY A N 1
ATOM 1620 C CA . GLY A 1 208 ? -49.867 1.073 80.173 1.00 56.31 208 GLY A CA 1
ATOM 1621 C C . GLY A 1 208 ? -50.396 0.268 81.369 1.00 56.31 208 GLY A C 1
ATOM 1622 O O . GLY A 1 208 ? -51.585 0.352 81.654 1.00 56.31 208 GLY A O 1
ATOM 1623 N N . SER A 1 209 ? -49.567 -0.518 82.070 1.00 52.84 209 SER A N 1
ATOM 1624 C CA . SER A 1 209 ? -50.048 -1.540 83.023 1.00 52.84 209 SER A CA 1
ATOM 1625 C C . SER A 1 209 ? -49.737 -1.265 84.506 1.00 52.84 209 SER A C 1
ATOM 1627 O O . SER A 1 209 ? -49.431 -2.196 85.249 1.00 52.84 209 SER A O 1
ATOM 1629 N N . ILE A 1 210 ? -49.827 -0.012 84.970 1.00 57.09 210 ILE A N 1
ATOM 1630 C CA . ILE A 1 210 ? -49.795 0.307 86.413 1.00 57.09 210 ILE A CA 1
ATOM 1631 C C . ILE A 1 210 ? -50.927 1.282 86.761 1.00 57.09 210 ILE A C 1
ATOM 1633 O O . ILE A 1 210 ? -50.687 2.462 86.986 1.00 57.09 210 ILE A O 1
ATOM 1637 N N . GLN A 1 211 ? -52.167 0.792 86.802 1.00 53.53 211 GLN A N 1
ATOM 1638 C CA . GLN A 1 211 ? -53.250 1.379 87.599 1.00 53.53 211 GLN A CA 1
ATOM 1639 C C . GLN A 1 211 ? -54.249 0.281 87.986 1.00 53.53 211 GLN A C 1
ATOM 1641 O O . GLN A 1 211 ? -55.191 0.031 87.243 1.00 53.53 211 GLN A O 1
ATOM 1646 N N . THR A 1 212 ? -54.036 -0.346 89.144 1.00 52.16 212 THR A N 1
ATOM 1647 C CA . THR A 1 212 ? -55.083 -0.860 90.051 1.00 52.16 212 THR A CA 1
ATOM 1648 C C . THR A 1 212 ? -54.497 -0.988 91.443 1.00 52.16 212 THR A C 1
ATOM 1650 O O . THR A 1 212 ? -53.425 -1.629 91.538 1.00 52.16 212 THR A O 1
#

Radius of gyration: 49.14 Å; chains: 1; bounding box: 97×48×163 Å

Secondary structure (DSSP, 8-state):
------------GGGTTTS-HHHHHHHHHHTT---TT--SHHHHHHHHHHHHHHHHS--S-----------------------PPP-------------TTHHHHHHHHHHHHHHHHHHHHHHHHHHHHHHHHHHHHHHHHHHHHHHHHHHHHHHHHHHHHHHHHHHHHHHHHHHHHHHHHHHHHHHHHHHHHHHHHHHHHHHHHHTT----